Protein AF-A0A381KQT6-F1 (afdb_monomer_lite)

Structure (mmCIF, N/CA/C/O backbone):
data_AF-A0A381KQT6-F1
#
_entry.id   AF-A0A381KQT6-F1
#
loop_
_atom_site.group_PDB
_atom_site.id
_atom_site.type_symbol
_atom_site.label_atom_id
_atom_site.label_alt_id
_atom_site.label_comp_id
_atom_site.label_asym_id
_atom_site.label_entity_id
_atom_site.label_seq_id
_atom_site.pdbx_PDB_ins_code
_atom_site.Cartn_x
_atom_site.Cartn_y
_atom_site.Cartn_z
_atom_site.occupancy
_atom_site.B_iso_or_equiv
_atom_site.auth_seq_id
_atom_site.auth_comp_id
_atom_site.auth_asym_id
_atom_site.auth_atom_id
_atom_site.pdbx_PDB_model_num
ATOM 1 N N . MET A 1 1 ? -2.046 31.732 13.000 1.00 61.34 1 MET A N 1
ATOM 2 C CA . MET A 1 1 ? -1.390 30.465 12.618 1.00 61.34 1 MET A CA 1
ATOM 3 C C . MET A 1 1 ? -2.338 29.753 11.672 1.00 61.34 1 MET A C 1
ATOM 5 O O . MET A 1 1 ? -3.508 30.106 11.686 1.00 61.34 1 MET A O 1
ATOM 9 N N . ALA A 1 2 ? -1.840 28.891 10.788 1.00 61.31 2 ALA A N 1
ATOM 10 C CA . ALA A 1 2 ? -2.741 28.082 9.972 1.00 61.31 2 ALA A CA 1
ATOM 11 C C . ALA A 1 2 ? -3.023 26.782 10.713 1.00 61.31 2 ALA A C 1
ATOM 13 O O . ALA A 1 2 ? -2.088 26.232 11.299 1.00 61.31 2 ALA A O 1
ATOM 14 N N . ASP A 1 3 ? -4.268 26.333 10.662 1.00 73.50 3 ASP A N 1
ATOM 15 C CA . ASP A 1 3 ? -4.711 25.127 11.346 1.00 73.50 3 ASP A CA 1
ATOM 16 C C . ASP A 1 3 ? -4.708 23.998 10.318 1.00 73.50 3 ASP A C 1
ATOM 18 O O . ASP A 1 3 ? -5.485 24.012 9.356 1.00 73.50 3 ASP A O 1
ATOM 22 N N . ASN A 1 4 ? -3.762 23.077 10.484 1.00 75.19 4 ASN A N 1
ATOM 23 C CA . ASN A 1 4 ? -3.687 21.856 9.695 1.00 75.19 4 ASN A CA 1
ATOM 24 C C . ASN A 1 4 ? -4.643 20.838 10.314 1.00 75.19 4 ASN A C 1
ATOM 26 O O . ASN A 1 4 ? -4.686 20.718 11.536 1.00 75.19 4 ASN A O 1
ATOM 30 N N . HIS A 1 5 ? -5.390 20.134 9.476 1.00 82.62 5 HIS A N 1
ATOM 31 C CA . HIS A 1 5 ? -6.242 19.029 9.895 1.00 82.62 5 HIS A CA 1
ATOM 32 C C . HIS A 1 5 ? -6.225 17.945 8.820 1.00 82.62 5 HIS A C 1
ATOM 34 O O . HIS A 1 5 ? -5.889 18.190 7.659 1.00 82.62 5 HIS A O 1
ATOM 40 N N . THR A 1 6 ? -6.523 16.725 9.232 1.00 85.19 6 THR A N 1
ATOM 41 C CA . THR A 1 6 ? -6.635 15.557 8.375 1.00 85.19 6 THR A CA 1
ATOM 42 C C . THR A 1 6 ? -8.075 15.085 8.396 1.00 85.19 6 THR A C 1
ATOM 44 O O . THR A 1 6 ? -8.637 14.799 9.449 1.00 85.19 6 THR A O 1
ATOM 47 N N . GLU A 1 7 ? -8.669 14.970 7.217 1.00 87.69 7 GLU A N 1
ATOM 48 C CA . GLU A 1 7 ? -10.013 14.432 7.051 1.00 87.69 7 GLU A CA 1
ATOM 49 C C . GLU A 1 7 ? -9.923 13.032 6.444 1.00 87.69 7 GLU A C 1
ATOM 51 O O . GLU A 1 7 ? -9.240 12.820 5.439 1.00 87.69 7 GLU A O 1
ATOM 56 N N . ALA A 1 8 ? -10.626 12.070 7.037 1.00 89.56 8 ALA A N 1
ATOM 57 C CA . ALA A 1 8 ? -10.834 10.755 6.447 1.00 89.56 8 ALA A CA 1
ATOM 58 C C . ALA A 1 8 ? -12.172 10.178 6.914 1.00 89.56 8 ALA A C 1
ATOM 60 O O . ALA A 1 8 ? -12.626 10.435 8.031 1.00 89.56 8 ALA A O 1
ATOM 61 N N . SER A 1 9 ? -12.777 9.361 6.058 1.00 93.00 9 SER A N 1
ATOM 62 C CA . SER A 1 9 ? -13.900 8.497 6.403 1.00 93.00 9 SER A CA 1
ATOM 63 C C . SER A 1 9 ? -13.754 7.196 5.630 1.00 93.00 9 SER A C 1
ATOM 65 O O . SER A 1 9 ? -13.448 7.214 4.436 1.00 93.00 9 SER A O 1
ATOM 67 N N . PHE A 1 10 ? -13.912 6.070 6.317 1.00 95.44 10 PHE A N 1
ATOM 68 C CA . PHE A 1 10 ? -13.741 4.754 5.722 1.00 95.44 10 PHE A CA 1
ATOM 69 C C . PHE A 1 10 ? -14.551 3.694 6.463 1.00 95.44 10 PHE A C 1
ATOM 71 O O . PHE A 1 10 ? 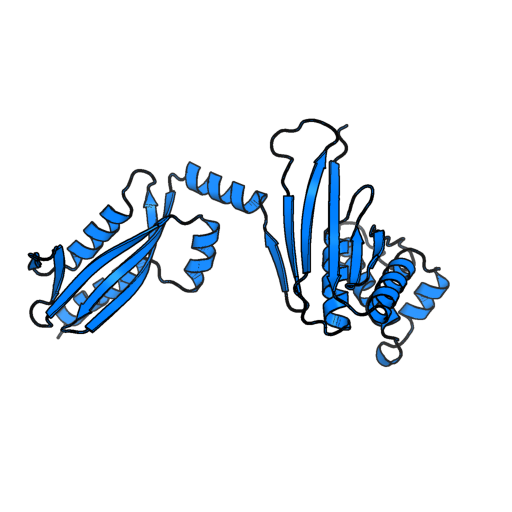-14.838 3.806 7.654 1.00 95.44 10 PHE A O 1
ATOM 78 N N . LEU A 1 11 ? -14.887 2.629 5.742 1.00 96.69 11 LEU A N 1
ATOM 79 C CA . LEU A 1 11 ? -15.662 1.511 6.256 1.00 96.69 11 LEU A CA 1
ATOM 80 C C . LEU A 1 11 ? -14.745 0.325 6.556 1.00 96.69 11 LEU A C 1
ATOM 82 O O . LEU A 1 11 ? -13.970 -0.102 5.699 1.00 96.69 11 LEU A O 1
ATOM 86 N N . ILE A 1 12 ? -14.894 -0.258 7.742 1.00 97.81 12 ILE A N 1
ATOM 87 C CA . ILE A 1 12 ? -14.355 -1.575 8.078 1.00 97.81 12 ILE A CA 1
ATOM 88 C C . ILE A 1 12 ? -15.486 -2.595 7.897 1.00 97.81 12 ILE A C 1
ATOM 90 O O . ILE A 1 12 ? -16.412 -2.610 8.715 1.00 97.81 12 ILE A O 1
ATOM 94 N N . PRO A 1 13 ? -15.440 -3.459 6.865 1.00 97.81 13 PRO A N 1
ATOM 95 C CA . PRO A 1 13 ? -16.483 -4.455 6.658 1.00 97.81 13 PRO A CA 1
ATOM 96 C C . PRO A 1 13 ? -16.512 -5.454 7.816 1.00 97.81 13 PRO A C 1
ATOM 98 O O . PRO A 1 13 ? -15.499 -6.084 8.130 1.00 97.81 13 PRO A O 1
ATOM 101 N N . CYS A 1 14 ? -17.662 -5.583 8.473 1.00 97.31 14 CYS A N 1
ATOM 102 C CA . CYS A 1 14 ? -17.871 -6.511 9.582 1.00 97.31 14 CYS A CA 1
ATOM 103 C C . CYS A 1 14 ? -19.369 -6.690 9.876 1.00 97.31 14 CYS A C 1
ATOM 105 O O . CYS A 1 14 ? -20.222 -5.988 9.339 1.00 97.31 14 CYS A O 1
ATOM 107 N N . SER A 1 15 ? -19.703 -7.658 10.730 1.00 97.06 15 SER A N 1
ATOM 108 C CA . SER A 1 15 ? -21.068 -7.801 11.250 1.00 97.06 15 SER A CA 1
ATOM 109 C C . SER A 1 15 ? -21.423 -6.680 12.230 1.00 97.06 15 SER A C 1
ATOM 111 O O . SER A 1 15 ? -20.550 -6.046 12.824 1.00 97.06 15 SER A O 1
ATOM 113 N N . LYS A 1 16 ? -22.722 -6.489 12.478 1.00 96.69 16 LYS A N 1
ATOM 114 C CA . LYS A 1 16 ? -23.212 -5.504 13.448 1.00 96.69 16 LYS A CA 1
ATOM 115 C C . LYS A 1 16 ? -22.673 -5.757 14.858 1.00 96.69 16 LYS A C 1
ATOM 117 O O . LYS A 1 16 ? -22.310 -4.812 15.550 1.00 96.69 16 LYS A O 1
ATOM 122 N N . GLU A 1 17 ? -22.603 -7.017 15.281 1.00 95.81 17 GLU A N 1
ATOM 123 C CA . GLU A 1 17 ? -22.075 -7.405 16.591 1.00 95.81 17 GLU A CA 1
ATOM 124 C C . GLU A 1 17 ? -20.586 -7.061 16.718 1.00 95.81 17 GLU A C 1
ATOM 126 O O . GLU A 1 17 ? -20.147 -6.562 17.753 1.00 95.81 17 GLU A O 1
ATOM 131 N N . GLN A 1 18 ? -19.812 -7.273 15.651 1.00 96.94 18 GLN A N 1
ATOM 132 C CA . GLN A 1 18 ? -18.402 -6.883 15.604 1.00 96.94 18 GLN A CA 1
ATOM 133 C C . GLN A 1 18 ? -18.248 -5.357 15.609 1.00 96.94 18 GLN A C 1
ATOM 135 O O . GLN A 1 18 ? -17.417 -4.842 16.355 1.00 96.94 18 GLN A O 1
ATOM 140 N N . ALA A 1 19 ? -19.062 -4.630 14.836 1.00 97.50 19 ALA A N 1
ATOM 141 C CA . ALA A 1 19 ? -19.057 -3.168 14.817 1.00 97.50 19 ALA A CA 1
ATOM 142 C C . ALA A 1 19 ? -19.339 -2.586 16.211 1.00 97.50 19 ALA A C 1
ATOM 144 O O . ALA A 1 19 ? -18.607 -1.713 16.672 1.00 97.50 19 ALA A O 1
ATOM 145 N N . MET A 1 20 ? -20.338 -3.126 16.921 1.00 97.06 20 MET A N 1
ATOM 146 C CA . MET A 1 20 ? -20.636 -2.743 18.306 1.00 97.06 20 MET A CA 1
ATOM 147 C C . MET A 1 20 ? -19.437 -2.958 19.233 1.00 97.06 20 MET A C 1
ATOM 149 O O . MET A 1 20 ? -19.098 -2.062 19.998 1.00 97.06 20 MET A O 1
ATOM 153 N N . LEU A 1 21 ? -18.756 -4.101 19.126 1.00 96.94 21 LEU A N 1
ATOM 154 C CA . LEU A 1 21 ? -17.569 -4.390 19.932 1.00 96.94 21 LEU A CA 1
ATOM 155 C C . LEU A 1 21 ? -16.422 -3.407 19.638 1.00 96.94 21 LEU A C 1
ATOM 157 O O . LEU A 1 21 ? -15.742 -2.962 20.559 1.00 96.94 21 LEU A O 1
ATOM 161 N N . GLY A 1 22 ? -16.234 -3.022 18.372 1.00 96.81 22 GLY A N 1
ATOM 162 C CA . GLY A 1 22 ? -15.265 -1.994 17.982 1.00 96.81 22 GLY A CA 1
ATOM 163 C C . GLY A 1 22 ? -15.562 -0.630 18.614 1.00 96.81 22 GLY A C 1
ATOM 164 O O . GLY A 1 22 ? -14.664 -0.003 19.175 1.00 96.81 22 GLY A O 1
ATOM 165 N N . ILE A 1 23 ? -16.831 -0.210 18.595 1.00 96.50 23 ILE A N 1
ATOM 166 C CA . ILE A 1 23 ? -17.294 1.037 19.228 1.00 96.50 23 ILE A CA 1
ATOM 167 C C . ILE A 1 23 ? -17.088 0.990 20.745 1.00 96.50 23 ILE A C 1
ATOM 169 O O . ILE A 1 23 ? -16.565 1.936 21.334 1.00 96.50 23 ILE A O 1
ATOM 173 N N . GLU A 1 24 ? -17.466 -0.118 21.386 1.00 96.62 24 GLU A N 1
ATOM 174 C CA . GLU A 1 24 ? -17.264 -0.321 22.823 1.00 96.62 24 GLU A CA 1
ATOM 175 C C . GLU A 1 24 ? -15.781 -0.241 23.199 1.00 96.62 24 GLU A C 1
ATOM 177 O O . GLU A 1 24 ? -15.447 0.380 24.206 1.00 96.62 24 GLU A O 1
ATOM 182 N N . ALA A 1 25 ? -14.883 -0.793 22.377 1.00 95.69 25 ALA A N 1
ATOM 183 C CA . ALA A 1 25 ? -13.446 -0.728 22.627 1.00 95.69 25 ALA A CA 1
ATOM 184 C C . ALA A 1 25 ? -12.900 0.702 22.536 1.00 95.69 25 ALA A C 1
ATOM 186 O O . ALA A 1 25 ? -12.173 1.130 23.433 1.00 95.69 25 ALA A O 1
ATOM 187 N N . ILE A 1 26 ? -13.277 1.455 21.495 1.00 94.00 26 ILE A N 1
ATOM 188 C CA . ILE A 1 26 ? -12.868 2.861 21.323 1.00 94.00 26 ILE A CA 1
ATOM 189 C C . ILE A 1 26 ? -13.331 3.707 22.514 1.00 94.00 26 ILE A C 1
ATOM 191 O O . ILE A 1 26 ? -12.543 4.471 23.083 1.00 94.00 26 ILE A O 1
ATOM 195 N N . ASN A 1 27 ? -14.587 3.524 22.931 1.00 93.31 27 ASN A N 1
ATOM 196 C CA . ASN A 1 27 ? -15.155 4.220 24.083 1.00 93.31 27 ASN A CA 1
ATOM 197 C C . ASN A 1 27 ? -14.454 3.831 25.389 1.00 93.31 27 ASN A C 1
ATOM 199 O O . ASN A 1 27 ? -14.167 4.700 26.209 1.00 93.31 27 ASN A O 1
ATOM 203 N N . PHE A 1 28 ? -14.137 2.547 25.582 1.00 93.69 28 PHE A N 1
ATOM 204 C CA . PHE A 1 28 ? -13.448 2.088 26.787 1.00 93.69 28 PHE A CA 1
ATOM 205 C C . PHE A 1 28 ? -12.045 2.690 26.888 1.00 93.69 28 PHE A C 1
ATOM 207 O O . PHE A 1 28 ? -11.683 3.222 27.932 1.00 93.69 28 PHE A O 1
ATOM 214 N N . VAL A 1 29 ? -11.261 2.675 25.804 1.00 90.62 29 VAL A N 1
ATOM 215 C CA . VAL A 1 29 ? -9.920 3.290 25.801 1.00 90.62 29 VAL A CA 1
ATOM 216 C C . VAL A 1 29 ? -9.998 4.772 26.176 1.00 90.62 29 VAL A C 1
ATOM 218 O O . VAL A 1 29 ? -9.207 5.231 26.999 1.00 90.62 29 VAL A O 1
ATOM 221 N N . SER A 1 30 ? -10.982 5.477 25.615 1.00 87.31 30 SER A N 1
ATOM 222 C CA . SER A 1 30 ? -11.116 6.934 25.706 1.00 87.31 30 SER A CA 1
ATOM 223 C C . SER A 1 30 ? -11.799 7.437 26.980 1.00 87.31 30 SER A C 1
ATOM 225 O O . SER A 1 30 ? -11.733 8.627 27.280 1.00 87.31 30 SER A O 1
ATOM 227 N N . SER A 1 31 ? -12.535 6.586 27.698 1.00 89.06 31 SER A N 1
ATOM 228 C CA . SER A 1 31 ? -13.419 7.038 28.785 1.00 89.06 31 SER A CA 1
ATOM 229 C C . SER A 1 31 ? -13.511 6.092 29.983 1.00 89.06 31 SER A C 1
ATOM 231 O O . SER A 1 31 ? -14.277 6.378 30.903 1.00 89.06 31 SER A O 1
ATOM 233 N N . ALA A 1 32 ? -12.745 4.996 30.015 1.00 89.75 32 ALA A N 1
ATOM 234 C CA . ALA A 1 32 ? -12.696 4.128 31.189 1.00 89.75 32 ALA A CA 1
ATOM 235 C C . ALA A 1 32 ? -12.162 4.868 32.421 1.00 89.75 32 ALA A C 1
ATOM 237 O O . ALA A 1 32 ? -11.190 5.629 32.364 1.00 89.75 32 ALA A O 1
ATOM 238 N N . THR A 1 33 ? -12.781 4.586 33.561 1.00 90.44 33 THR A N 1
ATOM 239 C CA . THR A 1 33 ? -12.348 5.071 34.872 1.00 90.44 33 THR A CA 1
ATOM 240 C C . THR A 1 33 ? -11.024 4.429 35.294 1.00 90.44 33 THR A C 1
ATOM 242 O O . THR A 1 33 ? -10.676 3.334 34.852 1.00 90.44 33 THR A O 1
ATOM 245 N N . GLU A 1 34 ? -10.282 5.072 36.200 1.00 88.81 34 GLU A N 1
ATOM 246 C CA . GLU A 1 34 ? -9.042 4.500 36.756 1.00 88.81 34 GLU A CA 1
ATOM 247 C C . GLU A 1 34 ? -9.258 3.103 37.362 1.00 88.81 34 GLU A C 1
ATOM 249 O O . GLU A 1 34 ? -8.418 2.219 37.198 1.00 88.81 34 GLU A O 1
ATOM 254 N N . GLU A 1 35 ? -10.399 2.880 38.023 1.00 91.38 35 GLU A N 1
ATOM 255 C CA . GLU A 1 35 ? -10.753 1.583 38.605 1.00 91.38 35 GLU A CA 1
ATOM 256 C C . GLU A 1 35 ? -10.927 0.507 37.522 1.00 91.38 35 GLU A C 1
ATOM 258 O O . GLU A 1 35 ? -10.338 -0.569 37.624 1.00 91.38 35 GLU A O 1
ATOM 263 N N . GLU A 1 36 ? -11.660 0.806 36.447 1.00 92.12 36 GLU A N 1
ATOM 264 C CA . GLU A 1 36 ? -11.835 -0.104 35.307 1.00 92.12 36 GLU A CA 1
ATOM 265 C C . GLU A 1 36 ? -10.502 -0.428 34.622 1.00 92.12 36 GLU A C 1
ATOM 267 O O . GLU A 1 36 ? -10.222 -1.597 34.329 1.00 92.12 36 GLU A O 1
ATOM 272 N N . LYS A 1 37 ? -9.644 0.583 34.433 1.00 90.62 37 LYS A N 1
ATOM 273 C CA . LYS A 1 37 ? -8.286 0.404 33.900 1.00 90.62 37 LYS A CA 1
ATOM 274 C C . LYS A 1 37 ? -7.465 -0.529 34.792 1.00 90.62 37 LYS A C 1
ATOM 276 O O . LYS A 1 37 ? -6.869 -1.490 34.303 1.00 90.62 37 LYS A O 1
ATOM 281 N N . HIS A 1 38 ? -7.457 -0.292 36.106 1.00 89.75 38 HIS A N 1
ATOM 282 C CA . HIS A 1 38 ? -6.744 -1.135 37.066 1.00 89.75 38 HIS A CA 1
ATOM 283 C C . HIS A 1 38 ? -7.255 -2.578 37.078 1.00 89.75 38 HIS A C 1
ATOM 285 O O . HIS A 1 38 ? -6.446 -3.507 37.139 1.00 89.75 38 HIS A O 1
ATOM 291 N N . ILE A 1 39 ? -8.572 -2.783 37.020 1.00 92.50 39 ILE A N 1
ATOM 292 C CA . ILE A 1 39 ? -9.171 -4.122 36.967 1.00 92.50 39 ILE A CA 1
ATOM 293 C C . ILE A 1 39 ? -8.688 -4.863 35.717 1.00 92.50 39 ILE A C 1
ATOM 295 O O . ILE A 1 39 ? -8.210 -5.994 35.823 1.00 92.50 39 ILE A O 1
ATOM 299 N N . LEU A 1 40 ? -8.762 -4.222 34.548 1.00 92.75 40 LEU A N 1
ATOM 300 C CA . LEU A 1 40 ? -8.373 -4.837 33.280 1.00 92.75 40 LEU A CA 1
ATOM 301 C C . LEU A 1 40 ? -6.871 -5.162 33.220 1.00 92.75 40 LEU A C 1
ATOM 303 O O . LEU A 1 40 ? -6.493 -6.269 32.823 1.00 92.75 40 LEU A O 1
ATOM 307 N N . LEU A 1 41 ? -6.014 -4.242 33.674 1.00 88.94 41 LEU A N 1
ATOM 308 C CA . LEU A 1 41 ? -4.560 -4.439 33.695 1.00 88.94 41 LEU A CA 1
ATOM 309 C C . LEU A 1 41 ? -4.137 -5.621 34.579 1.00 88.94 41 LEU A C 1
ATOM 311 O O . LEU A 1 41 ? -3.213 -6.350 34.225 1.00 88.94 41 LEU A O 1
ATOM 315 N N . ASN A 1 42 ? -4.832 -5.844 35.698 1.00 90.69 42 ASN A N 1
ATOM 316 C CA . ASN A 1 42 ? -4.546 -6.951 36.615 1.00 90.69 42 ASN A CA 1
ATOM 317 C C . ASN A 1 42 ? -5.186 -8.287 36.195 1.00 90.69 42 ASN A C 1
ATOM 319 O O . ASN A 1 42 ? -4.881 -9.327 36.783 1.00 90.69 42 ASN A O 1
ATOM 323 N N . LYS A 1 43 ? -6.074 -8.283 35.195 1.00 94.25 43 LYS A N 1
ATOM 324 C CA . LYS A 1 43 ? -6.761 -9.484 34.708 1.00 94.25 43 LYS A CA 1
ATOM 325 C C . LYS A 1 43 ? -5.832 -10.339 33.848 1.00 94.25 43 LYS A C 1
ATOM 327 O O . LYS A 1 43 ? -5.158 -9.815 32.955 1.00 94.25 43 LYS A O 1
ATOM 332 N N . GLN A 1 44 ? -5.833 -11.658 34.066 1.00 92.81 44 GLN A N 1
ATOM 333 C CA . GLN A 1 44 ? -5.030 -12.582 33.261 1.00 92.81 44 GLN A CA 1
ATOM 334 C C . GLN A 1 44 ? -5.520 -12.625 31.810 1.00 92.81 44 GLN A C 1
ATOM 336 O O . GLN A 1 44 ? -6.720 -12.612 31.549 1.00 92.81 44 GLN A O 1
ATOM 341 N N . GLU A 1 45 ? -4.595 -12.748 30.857 1.00 89.31 45 GLU A N 1
ATOM 342 C CA . GLU A 1 45 ? -4.906 -12.731 29.420 1.00 89.31 45 GLU A CA 1
ATOM 343 C C . GLU A 1 45 ? -5.933 -13.802 29.009 1.00 89.31 45 GLU A C 1
ATOM 345 O O . GLU A 1 45 ? -6.840 -13.534 28.219 1.00 89.31 45 GLU A O 1
ATOM 350 N N . ALA A 1 46 ? -5.838 -15.000 29.594 1.00 91.88 46 ALA A N 1
ATOM 351 C CA . ALA A 1 46 ? -6.756 -16.108 29.329 1.00 91.88 46 ALA A CA 1
ATOM 352 C C . ALA A 1 46 ? -8.202 -15.827 29.780 1.00 91.88 46 ALA A C 1
ATOM 354 O O . ALA A 1 46 ? -9.136 -16.436 29.263 1.00 91.88 46 ALA A O 1
ATOM 355 N N . GLU A 1 47 ? -8.388 -14.904 30.724 1.00 94.19 47 GLU A N 1
ATOM 356 C CA . GLU A 1 47 ? -9.688 -14.528 31.287 1.00 94.19 47 GLU A CA 1
ATOM 357 C C . GLU A 1 47 ? -10.295 -13.305 30.586 1.00 94.19 47 GLU A C 1
ATOM 359 O O . GLU A 1 47 ? -11.448 -12.947 30.847 1.00 94.19 47 GLU A O 1
ATOM 364 N N . ARG A 1 48 ? -9.531 -12.640 29.708 1.00 95.38 48 ARG A N 1
ATOM 365 C CA . ARG A 1 48 ? -9.996 -11.462 28.975 1.00 95.38 48 ARG A CA 1
ATOM 366 C C . ARG A 1 48 ? -11.015 -11.863 27.911 1.00 95.38 48 ARG A C 1
ATOM 368 O O . ARG A 1 48 ? -10.785 -12.752 27.087 1.00 95.38 48 ARG A O 1
ATOM 375 N N . THR A 1 49 ? -12.141 -11.165 27.918 1.00 95.88 49 THR A N 1
ATOM 376 C CA . THR A 1 49 ? -13.136 -11.171 26.847 1.00 95.88 49 THR A CA 1
ATOM 377 C C . THR A 1 49 ? -12.533 -10.617 25.557 1.00 95.88 49 THR A C 1
ATOM 379 O O . THR A 1 49 ? -11.459 -10.016 25.552 1.00 95.88 49 THR A O 1
ATOM 382 N N . LEU A 1 50 ? -13.233 -10.802 24.441 1.00 94.88 50 LEU A N 1
ATOM 383 C CA . LEU A 1 50 ? -12.787 -10.288 23.148 1.00 94.88 50 LEU A CA 1
ATOM 384 C C . LEU A 1 50 ? -12.662 -8.753 23.140 1.00 94.88 50 LEU A C 1
ATOM 386 O O . LEU A 1 50 ? -11.679 -8.231 22.625 1.00 94.88 50 LEU A O 1
ATOM 390 N N . LEU A 1 51 ? -13.604 -8.050 23.781 1.00 96.19 51 LEU A N 1
ATOM 391 C CA . LEU A 1 51 ? -13.552 -6.600 23.988 1.00 96.19 51 LEU A CA 1
ATOM 392 C C . LEU A 1 51 ? -12.294 -6.191 24.764 1.00 96.19 51 LEU A C 1
ATOM 394 O O . LEU A 1 51 ? -11.531 -5.344 24.316 1.00 96.19 51 LEU A O 1
ATOM 398 N N . GLU A 1 52 ? -12.046 -6.832 25.905 1.00 96.31 52 GLU A N 1
ATOM 399 C CA . GLU A 1 52 ? -10.888 -6.543 26.758 1.00 96.31 52 GLU A CA 1
ATOM 400 C C . GLU A 1 52 ? -9.557 -6.818 26.044 1.00 96.31 52 GLU A C 1
ATOM 402 O O . GLU A 1 52 ? -8.592 -6.084 26.239 1.00 96.31 52 GLU A O 1
ATOM 407 N N . LYS A 1 53 ? -9.496 -7.846 25.188 1.00 95.75 53 LYS A N 1
ATOM 408 C CA . LYS A 1 53 ? -8.322 -8.112 24.342 1.00 95.75 53 LYS A CA 1
ATOM 409 C C . LYS A 1 53 ? -8.105 -7.013 23.305 1.00 95.75 53 LYS A C 1
ATOM 411 O O . LYS A 1 53 ? -6.968 -6.594 23.123 1.00 95.75 53 LYS A O 1
ATOM 416 N N . LEU A 1 54 ? -9.176 -6.531 22.668 1.00 95.69 54 LEU A N 1
ATOM 417 C CA . LEU A 1 54 ? -9.097 -5.413 21.727 1.00 95.69 54 LEU A CA 1
ATOM 418 C C . LEU A 1 54 ? -8.600 -4.146 22.429 1.00 95.69 54 LEU A C 1
ATOM 420 O O . LEU A 1 54 ? -7.641 -3.539 21.971 1.00 95.69 54 LEU A O 1
ATOM 424 N N . VAL A 1 55 ? -9.195 -3.796 23.572 1.00 95.06 55 VAL A N 1
ATOM 425 C CA . VAL A 1 55 ? -8.783 -2.643 24.388 1.00 95.06 55 VAL A CA 1
ATOM 426 C C . VAL A 1 55 ? -7.307 -2.737 24.765 1.00 95.06 55 VAL A C 1
ATOM 428 O O . VAL A 1 55 ? -6.568 -1.782 24.553 1.00 95.06 55 VAL A O 1
ATOM 431 N N . MET A 1 56 ? -6.858 -3.887 25.275 1.00 92.94 56 MET A N 1
ATOM 432 C CA . MET A 1 56 ? -5.462 -4.063 25.681 1.00 92.94 56 MET A CA 1
ATOM 433 C C . MET A 1 56 ? -4.488 -3.924 24.512 1.00 92.94 56 MET A C 1
ATOM 435 O O . MET A 1 56 ? -3.485 -3.237 24.663 1.00 92.94 56 MET A O 1
ATOM 439 N N . ALA A 1 57 ? -4.805 -4.486 23.344 1.00 91.31 57 ALA A N 1
ATOM 440 C CA . ALA A 1 57 ? -3.960 -4.345 22.161 1.00 91.31 57 ALA A CA 1
ATOM 441 C C . ALA A 1 57 ? -3.855 -2.881 21.683 1.00 91.31 57 ALA A C 1
ATOM 443 O O . ALA A 1 57 ? -2.776 -2.428 21.303 1.00 91.31 57 ALA A O 1
ATOM 444 N N . LEU A 1 58 ? -4.952 -2.114 21.753 1.00 91.00 58 LEU A N 1
ATOM 445 C CA . LEU A 1 58 ? -4.941 -0.680 21.433 1.00 91.00 58 LEU A CA 1
ATOM 446 C C . LEU A 1 58 ? -4.109 0.121 22.444 1.00 91.00 58 LEU A C 1
ATOM 448 O O . LEU A 1 58 ? -3.316 0.975 22.051 1.00 91.00 58 LEU A O 1
ATOM 452 N N . VAL A 1 59 ? -4.266 -0.171 23.739 1.00 89.31 59 VAL A N 1
ATOM 453 C CA . VAL A 1 59 ? -3.500 0.475 24.814 1.00 89.31 59 VAL A CA 1
ATOM 454 C C . VAL A 1 59 ? -2.011 0.191 24.661 1.00 89.31 59 VAL A C 1
ATOM 456 O O . VAL A 1 59 ? -1.218 1.125 24.701 1.00 89.31 59 VAL A O 1
ATOM 459 N N . GLU A 1 60 ? -1.624 -1.069 24.456 1.00 86.81 60 GLU A N 1
ATOM 460 C CA . GLU A 1 60 ? -0.226 -1.472 24.269 1.00 86.81 60 GLU A CA 1
ATOM 461 C C . GLU A 1 60 ? 0.430 -0.679 23.132 1.00 86.81 60 GLU A C 1
ATOM 463 O O . GLU A 1 60 ? 1.482 -0.075 23.346 1.00 86.81 60 GLU A O 1
ATOM 468 N N . TYR A 1 61 ? -0.239 -0.555 21.981 1.00 82.19 61 TYR A N 1
ATOM 469 C CA . TYR A 1 61 ? 0.261 0.265 20.876 1.00 82.19 61 TYR A CA 1
ATOM 470 C C . TYR A 1 61 ? 0.435 1.741 21.256 1.00 82.19 61 TYR A C 1
ATOM 472 O O . TYR A 1 61 ? 1.494 2.331 21.026 1.00 82.19 61 TYR A O 1
ATOM 480 N N . CYS A 1 62 ? -0.603 2.360 21.830 1.00 79.62 62 CYS A N 1
ATOM 481 C CA . CYS A 1 62 ? -0.545 3.769 22.214 1.00 79.62 62 CYS A CA 1
ATOM 482 C C . CYS A 1 62 ? 0.610 4.026 23.196 1.00 79.62 62 CYS A C 1
ATOM 484 O O . CYS A 1 62 ? 1.320 5.024 23.068 1.00 79.62 62 CYS A O 1
ATOM 486 N N . MET A 1 63 ? 0.836 3.102 24.133 1.00 79.50 63 MET A N 1
ATOM 487 C CA . MET A 1 63 ? 1.918 3.188 25.111 1.00 79.50 63 MET A CA 1
ATOM 488 C C . MET A 1 63 ? 3.304 3.016 24.473 1.00 79.50 63 MET A C 1
ATOM 490 O O . MET A 1 63 ? 4.228 3.736 24.840 1.00 79.50 63 MET A O 1
ATOM 494 N N . GLU A 1 64 ? 3.484 2.120 23.499 1.00 77.12 64 GLU A N 1
ATOM 495 C CA . GLU A 1 64 ? 4.763 1.976 22.782 1.00 77.12 64 GLU A CA 1
ATOM 496 C C . GLU A 1 64 ? 5.166 3.270 22.054 1.00 77.12 64 GLU A C 1
ATOM 498 O O . GLU A 1 64 ? 6.329 3.694 22.101 1.00 77.12 64 GLU A O 1
ATOM 503 N N . GLN A 1 65 ? 4.195 3.951 21.441 1.00 68.19 65 GLN A N 1
ATOM 504 C CA . GLN A 1 65 ? 4.427 5.225 20.758 1.00 68.19 65 GLN A CA 1
ATOM 505 C C . GLN A 1 65 ? 4.790 6.350 21.741 1.00 68.19 65 GLN A C 1
ATOM 507 O O . GLN A 1 65 ? 5.722 7.117 21.486 1.00 68.19 65 GLN A O 1
ATOM 512 N N . THR A 1 66 ? 4.128 6.430 22.902 1.00 63.69 66 THR A N 1
ATOM 513 C CA . THR A 1 66 ? 4.419 7.463 23.916 1.00 63.69 66 THR A CA 1
ATOM 514 C C . THR A 1 66 ? 5.696 7.189 24.723 1.00 63.69 66 THR A C 1
ATOM 516 O O . THR A 1 66 ? 6.337 8.137 25.188 1.00 63.69 66 THR A O 1
ATOM 519 N N . CYS A 1 67 ? 6.121 5.925 24.858 1.00 52.78 67 CYS A N 1
ATOM 520 C CA . CYS A 1 67 ? 7.407 5.521 25.458 1.00 52.78 67 CYS A CA 1
ATOM 521 C C . CYS A 1 67 ? 8.625 5.854 24.595 1.00 52.78 67 CYS A C 1
ATOM 523 O O . CYS A 1 67 ? 9.739 5.941 25.110 1.00 52.78 67 CYS A O 1
ATOM 525 N N . SER A 1 68 ? 8.427 6.064 23.297 1.00 51.41 68 SER A N 1
ATOM 526 C CA . SER A 1 68 ? 9.509 6.373 22.361 1.00 51.41 68 SER A CA 1
ATOM 527 C C . SER A 1 68 ? 9.972 7.841 22.432 1.00 51.41 68 SER A C 1
ATOM 529 O O . SER A 1 68 ? 10.965 8.206 21.800 1.00 51.41 68 SER A O 1
ATOM 531 N N . TYR A 1 69 ? 9.290 8.695 23.210 1.00 48.53 69 TYR A N 1
ATOM 532 C CA . TYR A 1 69 ? 9.627 10.113 23.359 1.00 48.53 69 TYR A CA 1
ATOM 533 C C . TYR A 1 69 ? 10.636 10.349 24.506 1.00 48.53 69 TYR A C 1
ATOM 535 O O . TYR A 1 69 ? 10.388 9.918 25.637 1.00 48.53 69 TYR A O 1
ATOM 543 N N . PRO A 1 70 ? 11.763 11.057 24.281 1.00 45.28 70 PRO A N 1
ATOM 544 C CA . PRO A 1 70 ? 12.743 11.322 25.335 1.00 45.28 70 PRO A CA 1
ATOM 545 C C . PRO A 1 70 ? 12.135 12.141 26.487 1.00 45.28 70 PRO A C 1
ATOM 547 O O . PRO A 1 70 ? 11.648 13.249 26.265 1.00 45.28 70 PRO A O 1
ATOM 550 N N . GLY A 1 71 ? 12.214 11.623 27.719 1.00 55.78 71 GLY A N 1
ATOM 551 C CA . GLY A 1 71 ? 11.804 12.324 28.947 1.00 55.78 71 GLY A CA 1
ATOM 552 C C . GLY A 1 71 ? 10.524 11.818 29.622 1.00 55.78 71 GLY A C 1
ATOM 553 O O . GLY A 1 71 ? 10.093 12.429 30.597 1.00 55.78 71 GLY A O 1
ATOM 554 N N . ASN A 1 72 ? 9.926 10.724 29.141 1.00 55.69 72 ASN A N 1
ATOM 555 C CA . ASN A 1 72 ? 8.698 10.163 29.706 1.00 55.69 72 ASN A CA 1
ATOM 556 C C . ASN A 1 72 ? 8.989 8.884 30.520 1.00 55.69 72 ASN A C 1
ATOM 558 O O . ASN A 1 72 ? 8.898 7.769 30.015 1.00 55.69 72 ASN A O 1
ATOM 562 N N . GLU A 1 73 ? 9.429 9.050 31.772 1.00 52.88 73 GLU A N 1
ATOM 563 C CA . GLU A 1 73 ? 9.895 7.945 32.635 1.00 52.88 73 GLU A CA 1
ATOM 564 C C . GLU A 1 73 ? 8.764 7.243 33.422 1.00 52.88 73 GLU A C 1
ATOM 566 O O . GLU A 1 73 ? 9.001 6.192 34.014 1.00 52.88 73 GLU A O 1
ATOM 571 N N . ASN A 1 74 ? 7.531 7.771 33.391 1.00 54.44 74 ASN A N 1
ATOM 572 C CA . ASN A 1 74 ? 6.351 7.202 34.058 1.00 54.44 74 ASN A CA 1
ATOM 573 C C . ASN A 1 74 ? 5.210 7.002 33.044 1.00 54.44 74 ASN A C 1
ATOM 575 O O . ASN A 1 74 ? 4.366 7.872 32.839 1.00 54.44 74 ASN A O 1
ATOM 579 N N . ASN A 1 75 ? 5.202 5.845 32.384 1.00 60.06 75 ASN A N 1
ATOM 580 C CA . ASN A 1 75 ? 4.240 5.513 31.336 1.00 60.06 75 ASN A CA 1
ATOM 581 C C . ASN A 1 75 ? 3.312 4.387 31.795 1.00 60.06 75 ASN A C 1
ATOM 583 O O . ASN A 1 75 ? 3.560 3.212 31.531 1.00 60.06 75 ASN A O 1
ATOM 587 N N . SER A 1 76 ? 2.222 4.751 32.474 1.00 70.69 76 SER A N 1
ATOM 588 C CA . SER A 1 76 ? 1.110 3.836 32.739 1.00 70.69 76 SER A CA 1
ATOM 589 C C . SER A 1 76 ? -0.182 4.364 32.115 1.00 70.69 76 SER A C 1
ATOM 591 O O . SER A 1 76 ? -0.477 5.554 32.189 1.00 70.69 76 SER A O 1
ATOM 593 N N . TRP A 1 77 ? -0.984 3.473 31.524 1.00 77.06 77 TRP A N 1
ATOM 594 C CA . TRP A 1 77 ? -2.301 3.832 30.978 1.00 77.06 77 TRP A CA 1
ATOM 595 C C . TRP A 1 77 ? -3.274 4.354 32.048 1.00 77.06 77 TRP A C 1
ATOM 597 O O . TRP A 1 77 ? -4.203 5.104 31.754 1.00 77.06 77 TRP A O 1
ATOM 607 N N . VAL A 1 78 ? -3.064 3.973 33.309 1.00 73.88 78 VAL A N 1
ATOM 608 C CA . VAL A 1 78 ? -3.860 4.475 34.435 1.00 73.88 78 VAL A CA 1
ATOM 609 C C . VAL A 1 78 ? -3.671 5.982 34.580 1.00 73.88 78 VAL A C 1
ATOM 611 O O . VAL A 1 78 ? -4.654 6.708 34.661 1.00 73.88 78 VAL A O 1
ATOM 614 N N . GLU A 1 79 ? -2.418 6.438 34.553 1.00 70.62 79 GLU A N 1
ATOM 615 C CA . GLU A 1 79 ? -2.049 7.843 34.750 1.00 70.62 79 GLU A CA 1
ATOM 616 C C . GLU A 1 79 ? -2.224 8.693 33.479 1.00 70.62 79 GLU A C 1
ATOM 618 O O . GLU A 1 79 ? -2.231 9.920 33.560 1.00 70.62 79 GLU A O 1
ATOM 623 N N . GLN A 1 80 ? -2.374 8.061 32.308 1.00 71.44 80 GLN A N 1
ATOM 624 C CA . GLN A 1 80 ? -2.553 8.742 31.026 1.00 71.44 80 GLN A CA 1
ATOM 625 C C . GLN A 1 80 ? -4.010 8.742 30.555 1.00 71.44 80 GLN A C 1
ATOM 627 O O . GLN A 1 80 ? -4.706 7.721 30.540 1.00 71.44 80 GLN A O 1
ATOM 632 N N . GLU A 1 81 ? -4.458 9.900 30.080 1.00 68.00 81 GLU A N 1
ATOM 633 C CA . GLU A 1 81 ? -5.657 10.004 29.256 1.00 68.00 81 GLU A CA 1
ATOM 634 C C . GLU A 1 81 ? -5.286 9.624 27.818 1.00 68.00 81 GLU A C 1
ATOM 636 O O . GLU A 1 81 ? -4.828 10.450 27.031 1.00 68.00 81 GLU A O 1
ATOM 641 N N . LEU A 1 82 ? -5.435 8.338 27.487 1.00 77.81 82 LEU A N 1
ATOM 642 C CA . LEU A 1 82 ? -5.412 7.895 26.096 1.00 77.81 82 LEU A CA 1
ATOM 643 C C . LEU A 1 82 ? -6.763 8.224 25.471 1.00 77.81 82 LEU A C 1
ATOM 645 O O . LEU A 1 82 ? -7.798 7.828 25.996 1.00 77.81 82 LEU A O 1
ATOM 649 N N . TYR A 1 83 ? -6.748 8.937 24.351 1.00 77.81 83 TYR A N 1
ATOM 650 C CA . TYR A 1 83 ? -7.960 9.329 23.646 1.00 77.81 83 TYR A CA 1
ATOM 651 C C . TYR A 1 83 ? -7.831 8.978 22.168 1.00 77.81 83 TYR A C 1
ATOM 653 O O . TYR A 1 83 ? -6.972 9.514 21.464 1.00 77.81 83 TYR A O 1
ATOM 661 N N . LEU A 1 84 ? -8.692 8.075 21.696 1.00 83.50 84 LEU A N 1
ATOM 662 C CA . LEU A 1 84 ? -8.779 7.743 20.279 1.00 83.50 84 LEU A CA 1
ATOM 663 C C . LEU A 1 84 ? -9.743 8.734 19.623 1.00 83.50 84 LEU A C 1
ATOM 665 O O . LEU A 1 84 ? -10.952 8.668 19.829 1.00 83.50 84 LEU A O 1
ATOM 669 N N . GLN A 1 85 ? -9.204 9.660 18.830 1.00 81.06 85 GLN A N 1
ATOM 670 C CA . GLN A 1 85 ? -9.969 10.677 18.096 1.00 81.06 85 GLN A CA 1
ATOM 671 C C . GLN A 1 85 ? -10.689 10.079 16.875 1.00 81.06 85 GLN A C 1
ATOM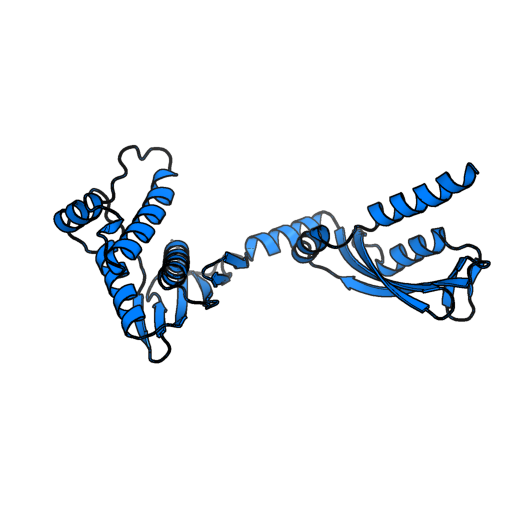 673 O O . GLN A 1 85 ? -10.431 10.468 15.739 1.00 81.06 85 GLN A O 1
ATOM 678 N N . LEU A 1 86 ? -11.558 9.093 17.106 1.00 89.75 86 LEU A N 1
ATOM 679 C CA . LEU A 1 86 ? -12.273 8.356 16.068 1.00 89.75 86 LEU A CA 1
ATOM 680 C C . LEU A 1 86 ? -13.785 8.472 16.293 1.00 89.75 86 LEU A C 1
ATOM 682 O O . LEU A 1 86 ? -14.330 7.941 17.260 1.00 89.75 86 LEU A O 1
ATOM 686 N N . GLY A 1 87 ? -14.465 9.153 15.375 1.00 91.56 87 GLY A N 1
ATOM 687 C CA . GLY A 1 87 ? -15.909 9.061 15.208 1.00 91.56 87 GLY A CA 1
ATOM 688 C C . GLY A 1 87 ? -16.286 7.684 14.671 1.00 91.56 87 GLY A C 1
ATOM 689 O O . GLY A 1 87 ? -15.564 7.104 13.858 1.00 91.56 87 GLY A O 1
ATOM 690 N N . THR A 1 88 ? -17.405 7.146 15.153 1.00 94.50 88 THR A N 1
ATOM 691 C CA . THR A 1 88 ? -17.873 5.808 14.787 1.00 94.50 88 THR A CA 1
ATOM 692 C C . THR A 1 88 ? -19.364 5.813 14.483 1.00 94.50 88 THR A C 1
ATOM 694 O O . THR A 1 88 ? -20.152 6.455 15.177 1.00 94.50 88 THR A O 1
ATOM 697 N N . GLU A 1 89 ? -19.762 5.065 13.460 1.00 95.69 89 GLU A N 1
ATOM 698 C CA . GLU A 1 89 ? -21.165 4.812 13.136 1.00 95.69 89 GLU A CA 1
ATOM 699 C C . GLU A 1 89 ? -21.319 3.383 12.604 1.00 95.69 89 GLU A C 1
ATOM 701 O O . GLU A 1 89 ? -20.457 2.875 11.888 1.00 95.69 89 GLU A O 1
ATOM 706 N N . ILE A 1 90 ? -22.410 2.709 12.973 1.00 96.12 90 ILE A N 1
ATOM 707 C CA . ILE A 1 90 ? -22.740 1.400 12.402 1.00 96.12 90 ILE A CA 1
ATOM 708 C C . ILE A 1 90 ? -23.519 1.636 11.114 1.00 96.12 90 ILE A C 1
ATOM 710 O O . ILE A 1 90 ? -24.649 2.125 11.162 1.00 96.12 90 ILE A O 1
ATOM 714 N N . ASP A 1 91 ? -22.945 1.214 9.995 1.00 91.81 91 ASP A N 1
ATOM 715 C CA . ASP A 1 91 ? -23.622 1.152 8.705 1.00 91.81 91 ASP A CA 1
ATOM 716 C C . ASP A 1 91 ? -24.095 -0.291 8.431 1.00 91.81 91 ASP A C 1
ATOM 718 O O . ASP A 1 91 ? -23.708 -1.249 9.106 1.00 91.81 91 ASP A O 1
ATOM 722 N N . CYS A 1 92 ? -24.958 -0.471 7.435 1.00 82.94 92 CYS A N 1
ATOM 723 C CA . CYS A 1 92 ? -25.427 -1.775 6.979 1.00 82.94 92 CYS A CA 1
ATOM 724 C C . CYS A 1 92 ? -24.293 -2.696 6.502 1.00 82.94 92 CYS A C 1
ATOM 726 O O . CYS A 1 92 ? -24.425 -3.915 6.622 1.00 82.94 92 CYS A O 1
ATOM 728 N N . ASP A 1 93 ? -23.184 -2.114 6.043 1.00 90.12 93 ASP A N 1
ATOM 729 C CA . ASP A 1 93 ? -22.037 -2.831 5.486 1.00 90.12 93 ASP A CA 1
ATOM 730 C C . ASP A 1 93 ? -20.840 -2.942 6.460 1.00 90.12 93 ASP A C 1
ATOM 732 O O . ASP A 1 93 ? -19.818 -3.537 6.105 1.00 90.12 93 ASP A O 1
ATOM 736 N N . GLY A 1 94 ? -20.939 -2.414 7.691 1.00 95.62 94 GLY A N 1
ATOM 737 C CA . GLY A 1 94 ? -19.887 -2.550 8.709 1.00 95.62 94 GLY A CA 1
ATOM 738 C C . GLY A 1 94 ? -19.753 -1.378 9.685 1.00 95.62 94 GLY A C 1
ATOM 739 O O . GLY A 1 94 ? -20.724 -0.701 10.021 1.00 95.62 94 GLY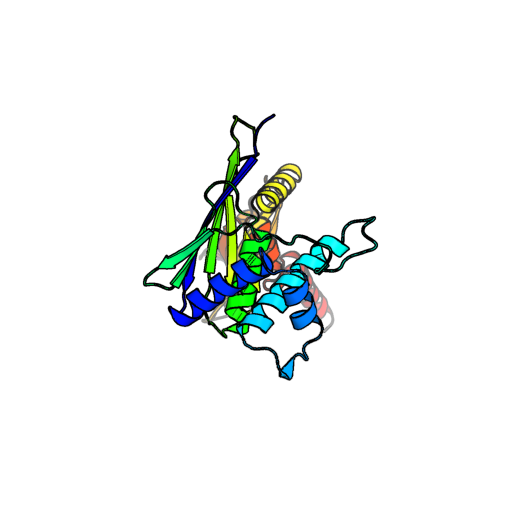 A O 1
ATOM 740 N N . LEU A 1 95 ? -18.527 -1.159 10.167 1.00 97.50 95 LEU A N 1
ATOM 741 C CA . LEU A 1 95 ? -18.173 -0.070 11.080 1.00 97.50 95 LEU A CA 1
ATOM 742 C C . LEU A 1 95 ? -17.561 1.092 10.294 1.00 97.50 95 LEU A C 1
ATOM 744 O O . LEU A 1 95 ? -16.456 0.965 9.766 1.00 97.50 95 LEU A O 1
ATOM 748 N N . ASN A 1 96 ? -18.264 2.218 10.225 1.00 96.62 96 ASN A N 1
ATOM 749 C CA . ASN A 1 96 ? -17.745 3.453 9.653 1.00 96.62 96 ASN A CA 1
ATOM 750 C C . ASN A 1 96 ? -16.877 4.177 10.690 1.00 96.62 96 ASN A C 1
ATOM 752 O O . ASN A 1 96 ? -17.310 4.380 11.826 1.00 96.62 96 ASN A O 1
ATOM 756 N N . ILE A 1 97 ? -15.670 4.566 10.287 1.00 95.56 97 ILE A N 1
ATOM 757 C CA . ILE A 1 97 ? -14.725 5.367 11.066 1.00 95.56 97 ILE A CA 1
ATOM 758 C C . ILE A 1 97 ? -14.539 6.703 10.359 1.00 95.56 97 ILE A C 1
ATOM 760 O O . ILE A 1 97 ? -14.299 6.743 9.152 1.00 95.56 97 ILE A O 1
ATOM 764 N N . PHE A 1 98 ? -14.638 7.801 11.101 1.00 92.31 98 PHE A N 1
ATOM 765 C CA . PHE A 1 98 ? -14.490 9.150 10.558 1.00 92.31 98 PHE A CA 1
ATOM 766 C C . PHE A 1 98 ? -13.994 10.138 11.618 1.00 92.31 98 PHE A C 1
ATOM 768 O O . PHE A 1 98 ? -13.854 9.796 12.789 1.00 92.31 98 PHE A O 1
ATOM 775 N N . SER A 1 99 ? -13.748 11.383 11.221 1.00 84.06 99 SER A N 1
ATOM 776 C CA . SER A 1 99 ? -13.647 12.510 12.150 1.00 84.06 99 SER A CA 1
ATOM 777 C C . SER A 1 99 ? -14.355 13.729 11.573 1.00 84.06 99 SER A C 1
ATOM 779 O O . SER A 1 99 ? -14.354 13.932 10.362 1.00 84.06 99 SER A O 1
ATOM 781 N N . GLU A 1 100 ? -14.968 14.533 12.440 1.00 72.56 100 GLU A N 1
ATOM 782 C CA . GLU A 1 100 ? -15.606 15.800 12.058 1.00 72.56 100 GLU A CA 1
ATOM 783 C C . GLU A 1 100 ? -14.619 16.977 12.025 1.00 72.56 100 GLU A C 1
ATOM 785 O O . GLU A 1 100 ? -14.954 18.036 11.497 1.00 72.56 100 GLU A O 1
ATOM 790 N N . VAL A 1 101 ? -13.433 16.823 12.627 1.00 78.12 101 VAL A N 1
ATOM 791 C CA . VAL A 1 101 ? -12.475 17.925 12.823 1.00 78.12 101 VAL A CA 1
ATOM 792 C C . VAL A 1 101 ? -11.078 17.544 12.350 1.00 78.12 101 VAL A C 1
ATOM 794 O O . VAL A 1 101 ? -10.530 18.207 11.480 1.00 78.12 101 VAL A O 1
ATOM 797 N N . ASP A 1 102 ? -10.500 16.498 12.930 1.00 86.25 102 ASP A N 1
ATOM 798 C CA . ASP A 1 102 ? -9.169 15.990 12.597 1.00 86.25 102 ASP A CA 1
ATOM 799 C C . ASP A 1 102 ? -9.101 14.511 12.979 1.00 86.25 102 ASP A C 1
ATOM 801 O O . ASP A 1 102 ? -9.623 14.122 14.030 1.00 86.25 102 ASP A O 1
ATOM 805 N N . ILE A 1 103 ? -8.522 13.675 12.123 1.00 87.75 103 ILE A N 1
ATOM 806 C CA . ILE A 1 103 ? -8.336 12.251 12.394 1.00 87.75 103 ILE A CA 1
ATOM 807 C C . ILE A 1 103 ? -6.855 11.935 12.576 1.00 87.75 103 ILE A C 1
ATOM 809 O O . ILE A 1 103 ? -6.022 12.191 11.704 1.00 87.75 103 ILE A O 1
ATOM 813 N N . ASP A 1 104 ? -6.531 11.291 13.694 1.00 88.69 104 ASP A N 1
ATOM 814 C CA . ASP A 1 104 ? -5.213 10.696 13.870 1.00 88.69 104 AS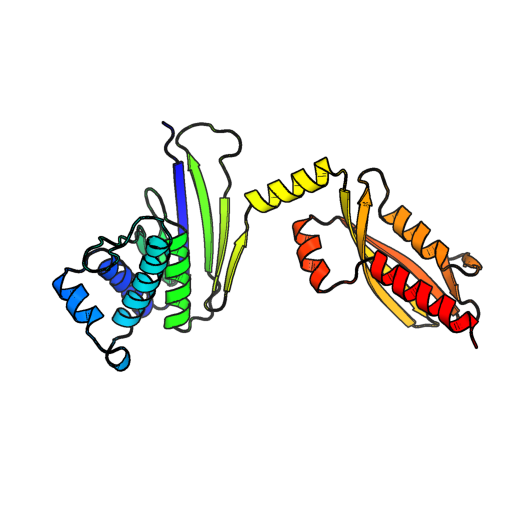P A CA 1
ATOM 815 C C . ASP A 1 104 ? -5.129 9.402 13.045 1.00 88.69 104 ASP A C 1
ATOM 817 O O . ASP A 1 104 ? -5.717 8.370 13.390 1.00 88.69 104 ASP A O 1
ATOM 821 N N . LEU A 1 105 ? -4.390 9.459 11.933 1.00 89.19 105 LEU A N 1
ATOM 822 C CA . LEU A 1 105 ? -4.226 8.316 11.034 1.00 89.19 105 LEU A CA 1
ATOM 823 C C . LEU A 1 105 ? -3.506 7.137 11.691 1.00 89.19 105 LEU A C 1
ATOM 825 O O . LEU A 1 105 ? -3.793 5.999 11.328 1.00 89.19 105 LEU A O 1
ATOM 829 N N . ASN A 1 106 ? -2.626 7.362 12.671 1.00 88.62 106 ASN A N 1
ATOM 830 C CA . ASN A 1 106 ? -1.978 6.259 13.380 1.00 88.62 106 ASN A CA 1
ATOM 831 C C . ASN A 1 106 ? -3.002 5.502 14.226 1.00 88.62 106 ASN A C 1
ATOM 833 O O . ASN A 1 106 ? -3.049 4.272 14.183 1.00 88.62 106 ASN A O 1
ATOM 837 N N . HIS A 1 107 ? -3.863 6.229 14.943 1.00 90.50 107 HIS A N 1
ATOM 838 C CA . HIS A 1 107 ? -4.959 5.620 15.696 1.00 90.50 107 HIS A CA 1
ATOM 839 C C . HIS A 1 107 ? -5.935 4.879 14.778 1.00 90.50 107 HIS A C 1
ATOM 841 O O . HIS A 1 107 ? -6.287 3.734 15.061 1.00 90.50 107 HIS A O 1
ATOM 847 N N . ALA A 1 108 ? -6.331 5.490 13.657 1.00 93.38 108 ALA A N 1
ATOM 848 C CA . ALA A 1 108 ? -7.245 4.883 12.692 1.00 93.38 108 ALA A CA 1
ATOM 849 C C . ALA A 1 108 ? -6.683 3.582 12.091 1.00 93.38 108 ALA A C 1
ATOM 851 O O . ALA A 1 108 ? -7.373 2.559 12.052 1.00 93.38 108 ALA A O 1
ATOM 852 N N . VAL A 1 109 ? -5.418 3.598 11.659 1.00 94.19 109 VAL A N 1
ATOM 853 C CA . VAL A 1 109 ? -4.739 2.435 11.067 1.00 94.19 109 VAL A CA 1
ATOM 854 C C . VAL A 1 109 ? -4.617 1.298 12.068 1.00 94.19 109 VAL A C 1
ATOM 856 O O . VAL A 1 109 ? -4.934 0.157 11.737 1.00 94.19 109 VAL A O 1
ATOM 859 N N . ILE A 1 110 ? -4.190 1.592 13.293 1.00 91.81 110 ILE A N 1
ATOM 860 C CA . ILE A 1 110 ? -3.963 0.559 14.304 1.00 91.81 110 ILE A CA 1
ATOM 861 C C . ILE A 1 110 ? -5.255 -0.018 14.821 1.00 91.81 110 ILE A C 1
ATOM 863 O O . ILE A 1 110 ? -5.342 -1.236 14.991 1.00 91.81 110 ILE A O 1
ATOM 867 N N . PHE A 1 111 ? -6.262 0.827 15.033 1.00 95.50 111 PHE A N 1
ATOM 868 C CA . PHE A 1 111 ? -7.589 0.337 15.346 1.00 95.50 111 PHE A CA 1
ATOM 869 C C . PHE A 1 111 ? -8.057 -0.641 14.271 1.00 95.50 111 PHE A C 1
ATOM 871 O O . PHE A 1 111 ? -8.420 -1.773 14.587 1.00 95.50 111 PHE A O 1
ATOM 878 N N . THR A 1 112 ? -7.950 -0.243 13.003 1.00 97.12 112 THR A N 1
ATOM 879 C CA . THR A 1 112 ? -8.347 -1.076 11.866 1.00 97.12 112 THR A CA 1
ATOM 880 C C . THR A 1 112 ? -7.573 -2.391 11.827 1.00 97.12 112 THR A C 1
ATOM 882 O O . THR A 1 112 ? -8.179 -3.458 11.769 1.00 97.12 112 THR A O 1
ATOM 885 N N . GLU A 1 113 ? -6.243 -2.351 11.902 1.00 96.25 113 GLU A N 1
ATOM 886 C CA . GLU A 1 113 ? -5.403 -3.548 11.822 1.00 96.25 113 GLU A CA 1
ATOM 887 C C . GLU A 1 113 ? -5.668 -4.509 12.991 1.00 96.25 113 GLU A C 1
ATOM 889 O O . GLU A 1 113 ? -5.876 -5.706 12.784 1.00 96.25 113 GLU A O 1
ATOM 894 N N . THR A 1 114 ? -5.723 -3.981 14.216 1.00 95.19 114 THR A N 1
ATOM 895 C CA . THR A 1 114 ? -5.974 -4.758 15.438 1.00 95.19 114 THR A CA 1
ATOM 896 C C . THR A 1 114 ? -7.356 -5.393 15.405 1.00 95.19 114 THR A C 1
ATOM 898 O O . THR A 1 114 ? -7.509 -6.573 15.723 1.00 95.19 114 THR A O 1
ATOM 901 N N . PHE A 1 115 ? -8.362 -4.632 14.974 1.00 97.25 115 PHE A N 1
ATOM 902 C CA . PHE A 1 115 ? -9.725 -5.120 14.837 1.00 97.25 115 PHE A CA 1
ATOM 903 C C . PHE A 1 115 ? -9.813 -6.245 13.799 1.00 97.25 115 PHE A C 1
ATOM 905 O O . PHE A 1 115 ? -10.347 -7.312 14.103 1.00 97.25 115 PHE A O 1
ATOM 912 N N . LEU A 1 116 ? -9.224 -6.064 12.611 1.00 97.88 116 LEU A N 1
ATOM 913 C CA . LEU A 1 116 ? -9.191 -7.098 11.571 1.00 97.88 116 LEU A CA 1
ATOM 914 C C . LEU A 1 116 ? -8.455 -8.364 12.040 1.00 97.88 116 LEU A C 1
ATOM 916 O O . LEU A 1 116 ? -8.939 -9.469 11.795 1.00 97.88 116 LEU A O 1
ATOM 920 N N . LYS A 1 117 ? -7.320 -8.216 12.738 1.00 96.06 117 LYS A N 1
ATOM 921 C CA . LYS A 1 117 ? -6.547 -9.335 13.306 1.00 96.06 117 LYS A CA 1
ATOM 922 C C . LYS A 1 117 ? -7.347 -10.110 14.343 1.00 96.06 117 LYS A C 1
ATOM 924 O O . LYS A 1 117 ? -7.478 -11.326 14.237 1.00 96.06 117 LYS A O 1
ATOM 929 N N . LEU A 1 118 ? -7.886 -9.417 15.343 1.00 95.81 118 LEU A N 1
ATOM 930 C CA . LEU A 1 118 ? -8.544 -10.054 16.480 1.00 95.81 118 LEU A CA 1
ATOM 931 C C . LEU A 1 118 ? -9.875 -10.713 16.090 1.00 95.81 118 LEU A C 1
ATOM 933 O O . LEU A 1 118 ? -10.243 -11.743 16.653 1.00 95.81 118 LEU A O 1
ATOM 937 N N . MET A 1 119 ? -10.574 -10.135 15.111 1.00 95.69 119 MET A N 1
ATOM 938 C CA . MET A 1 119 ? -11.821 -10.673 14.560 1.00 95.69 119 MET A CA 1
ATOM 939 C C . MET A 1 119 ? -11.598 -11.692 13.430 1.00 95.69 119 MET A C 1
ATOM 941 O O . MET A 1 119 ? -12.575 -12.215 12.896 1.00 95.69 119 MET A O 1
ATOM 945 N N . ASP A 1 120 ? -10.341 -11.956 13.059 1.00 96.62 120 ASP A N 1
ATOM 946 C CA . ASP A 1 120 ? -9.927 -12.805 11.934 1.00 96.62 120 ASP A CA 1
ATOM 947 C C . ASP A 1 120 ? -10.616 -12.452 10.596 1.00 96.62 120 ASP A C 1
ATOM 949 O O . ASP A 1 120 ? -11.018 -13.312 9.809 1.00 96.62 120 ASP A O 1
ATOM 953 N N . LEU A 1 121 ? -10.763 -11.154 10.322 1.00 96.88 121 LEU A N 1
ATOM 954 C CA . LEU A 1 121 ? -11.465 -10.646 9.144 1.00 96.88 121 LEU A CA 1
ATOM 955 C C . LEU A 1 121 ? -10.530 -10.571 7.921 1.00 96.88 121 LEU A C 1
ATOM 957 O O . LEU A 1 121 ? -9.478 -9.931 7.990 1.00 96.88 121 LEU A O 1
ATOM 961 N N . PRO A 1 122 ? -10.894 -11.162 6.764 1.00 96.62 122 PRO A N 1
ATOM 962 C CA . PRO A 1 122 ? -10.029 -11.240 5.582 1.00 96.62 122 PRO A CA 1
ATOM 963 C C . PRO A 1 122 ? -10.126 -9.995 4.680 1.00 96.62 122 PRO A C 1
ATOM 965 O O . PRO A 1 122 ? -9.981 -10.095 3.461 1.00 96.62 122 PRO A O 1
ATOM 968 N N . HIS A 1 123 ? -10.438 -8.830 5.247 1.00 97.25 123 HIS A N 1
ATOM 969 C CA . HIS A 1 123 ? -10.699 -7.615 4.478 1.00 97.25 123 HIS A CA 1
ATOM 970 C C . HIS A 1 123 ? -9.431 -6.780 4.270 1.00 97.25 123 HIS A C 1
ATOM 972 O O . HIS A 1 123 ? -8.532 -6.753 5.112 1.00 97.25 123 HIS A O 1
ATOM 978 N N . LEU A 1 124 ? -9.390 -6.088 3.130 1.00 97.00 124 LEU A N 1
ATOM 979 C CA . LEU A 1 124 ? -8.443 -5.019 2.843 1.00 97.00 124 LEU A CA 1
ATOM 980 C C . LEU A 1 124 ? -9.215 -3.701 2.920 1.00 97.00 124 LEU A C 1
ATOM 982 O O . LEU A 1 124 ? -10.070 -3.441 2.076 1.00 97.00 124 LEU A O 1
ATOM 986 N N . VAL A 1 125 ? -8.941 -2.917 3.953 1.00 97.38 125 VAL A N 1
ATOM 987 C CA . VAL A 1 125 ? -9.566 -1.620 4.211 1.00 97.38 125 VAL A CA 1
ATOM 988 C C . VAL A 1 125 ? -8.718 -0.527 3.576 1.00 97.38 125 VAL A C 1
ATOM 990 O O . VAL A 1 125 ? -7.498 -0.496 3.738 1.00 97.38 125 VAL A O 1
ATOM 993 N N . GLU A 1 126 ? -9.378 0.364 2.848 1.00 95.94 126 GLU A N 1
ATOM 994 C CA . GLU A 1 126 ? -8.778 1.562 2.275 1.00 95.94 126 GLU A CA 1
ATOM 995 C C . GLU A 1 126 ? -9.056 2.758 3.189 1.00 95.94 126 GLU A C 1
ATOM 997 O O . GLU A 1 126 ? -10.211 3.068 3.471 1.00 95.94 126 GLU A O 1
ATOM 1002 N N . ILE A 1 127 ? -8.001 3.443 3.622 1.00 94.12 127 ILE A N 1
ATOM 1003 C CA . ILE A 1 127 ? -8.082 4.714 4.341 1.00 94.12 127 ILE A CA 1
ATOM 1004 C C . ILE A 1 127 ? -7.529 5.792 3.413 1.00 94.12 127 ILE A C 1
ATOM 1006 O O . ILE A 1 127 ? -6.315 5.934 3.247 1.00 94.12 127 ILE A O 1
ATOM 1010 N N . SER A 1 128 ? -8.441 6.533 2.794 1.00 89.88 128 SER A N 1
ATOM 1011 C CA . SER A 1 128 ? -8.133 7.704 1.977 1.00 89.88 128 SER A CA 1
ATOM 1012 C C . SER A 1 128 ? -8.231 8.956 2.845 1.00 89.88 128 SER A C 1
ATOM 1014 O O . SER A 1 128 ? -9.323 9.343 3.260 1.00 89.88 128 SER A O 1
ATOM 1016 N N . ALA A 1 129 ? -7.087 9.574 3.134 1.00 88.31 129 ALA A N 1
ATOM 1017 C CA . ALA A 1 129 ? -6.990 10.746 3.992 1.00 88.31 129 ALA A CA 1
ATOM 1018 C C . ALA A 1 129 ? -6.565 11.984 3.200 1.00 88.31 129 ALA A C 1
ATOM 1020 O O . ALA A 1 129 ? -5.621 11.931 2.409 1.00 88.31 129 ALA A O 1
ATOM 1021 N N . ALA A 1 130 ? -7.234 13.108 3.436 1.00 84.38 130 ALA A N 1
ATOM 1022 C CA . ALA A 1 130 ? -6.874 14.405 2.883 1.00 84.38 130 ALA A CA 1
ATOM 1023 C C . ALA A 1 130 ? -6.202 15.261 3.962 1.00 84.38 130 ALA A C 1
ATOM 1025 O O . ALA A 1 130 ? -6.806 15.520 5.000 1.00 84.38 130 ALA A O 1
ATOM 1026 N N . HIS A 1 131 ? -4.976 15.731 3.713 1.00 82.56 131 HIS A N 1
ATOM 1027 C CA . HIS A 1 131 ? -4.337 16.731 4.569 1.00 82.56 131 HIS A CA 1
ATOM 1028 C C . HIS A 1 131 ? -4.712 18.132 4.081 1.00 82.56 131 HIS A C 1
ATOM 1030 O O . HIS A 1 131 ? -4.375 18.540 2.962 1.00 82.56 131 HIS A O 1
ATOM 1036 N N . THR A 1 132 ? -5.444 18.860 4.918 1.00 77.25 132 THR A N 1
ATOM 1037 C CA . THR A 1 132 ? -6.026 20.167 4.618 1.00 77.25 132 THR A CA 1
ATOM 1038 C C . THR A 1 132 ? -5.485 21.233 5.575 1.00 77.25 132 THR A C 1
ATOM 1040 O O . THR A 1 132 ? -4.831 20.965 6.585 1.00 77.25 132 THR A O 1
ATOM 1043 N N . CYS A 1 133 ? -5.701 22.498 5.219 1.00 73.94 133 CYS A N 1
ATOM 1044 C CA . CYS A 1 133 ? -5.223 23.647 5.977 1.00 73.94 133 CYS A CA 1
ATOM 1045 C C . CYS A 1 133 ? -6.204 24.808 5.818 1.00 73.94 133 CYS A C 1
ATOM 1047 O O . CYS A 1 133 ? -6.708 25.056 4.721 1.00 73.94 133 CYS A O 1
ATOM 1049 N N . SER A 1 134 ? -6.421 25.578 6.885 1.00 75.31 134 SER A N 1
ATOM 1050 C CA . SER A 1 134 ? -7.291 26.764 6.863 1.00 75.31 134 SER A CA 1
ATOM 1051 C C . SER A 1 134 ? -6.729 27.959 6.070 1.00 75.31 134 SER A C 1
ATOM 1053 O O . SER A 1 134 ? -7.372 29.005 5.971 1.00 75.31 134 SER A O 1
ATOM 1055 N N . SER A 1 135 ? -5.534 27.834 5.479 1.00 72.12 135 SER A N 1
ATOM 1056 C CA . SER A 1 135 ? -4.906 28.880 4.664 1.00 72.12 135 SER A CA 1
ATOM 1057 C C . SER A 1 135 ? -4.107 28.300 3.497 1.00 72.12 135 SER A C 1
ATOM 1059 O O . SER A 1 135 ? -3.606 27.183 3.582 1.00 72.12 135 SER A O 1
ATOM 1061 N N . ALA A 1 136 ? -3.934 29.077 2.426 1.00 70.50 136 ALA A N 1
ATOM 1062 C CA . ALA A 1 136 ? -3.127 28.667 1.282 1.00 70.50 136 ALA A CA 1
ATOM 1063 C C . ALA A 1 136 ? -1.654 28.475 1.679 1.00 70.50 136 ALA A C 1
ATOM 1065 O O . ALA A 1 136 ? -0.988 29.419 2.110 1.00 70.50 136 ALA A O 1
ATOM 1066 N N . ARG A 1 137 ? -1.141 27.260 1.478 1.00 65.88 137 ARG A N 1
ATOM 1067 C CA . ARG A 1 137 ? 0.261 26.903 1.688 1.00 65.88 137 ARG A CA 1
ATOM 1068 C C . ARG A 1 137 ? 0.821 26.155 0.483 1.00 65.88 137 ARG A C 1
ATOM 1070 O O . ARG A 1 137 ? 0.109 25.441 -0.215 1.00 65.88 137 ARG A O 1
ATOM 1077 N N . ILE A 1 138 ? 2.099 26.371 0.196 1.00 67.06 138 ILE A N 1
ATOM 1078 C CA . ILE A 1 138 ? 2.774 25.753 -0.948 1.00 67.06 138 ILE A CA 1
ATOM 1079 C C . ILE A 1 138 ? 3.227 24.353 -0.528 1.00 67.06 138 ILE A C 1
ATOM 1081 O O . ILE A 1 138 ? 3.913 24.222 0.478 1.00 67.06 138 ILE A O 1
ATOM 1085 N N . ASN A 1 139 ? 2.885 23.331 -1.317 1.00 59.81 139 ASN A N 1
ATOM 1086 C CA . ASN A 1 139 ? 3.322 21.936 -1.142 1.00 59.81 139 ASN A CA 1
ATOM 1087 C C . ASN A 1 139 ? 2.860 21.223 0.150 1.00 59.81 139 ASN A C 1
ATOM 1089 O O . ASN A 1 139 ? 3.337 20.124 0.409 1.00 59.81 139 ASN A O 1
ATOM 1093 N N . GLU A 1 140 ? 1.940 21.798 0.934 1.00 59.41 140 GLU A N 1
ATOM 1094 C CA . GLU A 1 140 ? 1.420 21.187 2.179 1.00 59.41 140 GLU A CA 1
ATOM 1095 C C . GLU A 1 140 ? 0.092 20.430 1.991 1.00 59.41 140 GLU A C 1
ATOM 1097 O O . GLU A 1 140 ? -0.409 19.820 2.927 1.00 59.41 140 GLU A O 1
ATOM 1102 N N . PHE A 1 141 ? -0.474 20.444 0.780 1.00 65.00 141 PHE A N 1
ATOM 1103 C CA . PHE A 1 141 ? -1.698 19.718 0.448 1.00 65.00 141 PHE A CA 1
ATOM 1104 C C . PHE A 1 141 ? -1.346 18.450 -0.324 1.00 65.00 141 PHE A C 1
ATOM 1106 O O . PHE A 1 141 ? -1.063 18.497 -1.523 1.00 65.00 141 PHE A O 1
ATOM 1113 N N . ALA A 1 142 ? -1.359 17.319 0.365 1.00 68.81 142 ALA A N 1
ATOM 1114 C CA . ALA A 1 142 ? -1.309 16.004 -0.251 1.00 68.81 142 ALA A CA 1
ATOM 1115 C C . ALA A 1 142 ? -2.290 15.084 0.474 1.00 68.81 142 ALA A C 1
ATOM 1117 O O . ALA A 1 142 ? -2.617 15.305 1.637 1.00 68.81 142 ALA A O 1
ATOM 1118 N N . GLY A 1 143 ? -2.790 14.073 -0.225 1.00 77.31 143 GLY A N 1
ATOM 1119 C CA . GLY A 1 143 ? -3.503 12.983 0.424 1.00 77.31 143 GLY A CA 1
ATOM 1120 C C . GLY A 1 143 ? -2.534 11.885 0.841 1.00 77.31 143 GLY A C 1
ATOM 1121 O O . GLY A 1 143 ? -1.461 11.743 0.251 1.00 77.31 143 GLY A O 1
ATOM 1122 N N . THR A 1 144 ? -2.949 11.080 1.810 1.00 85.88 144 THR A N 1
ATOM 1123 C CA . THR A 1 144 ? -2.309 9.804 2.126 1.00 85.88 144 THR A CA 1
ATOM 1124 C C . THR A 1 144 ? -3.314 8.695 1.855 1.00 85.88 144 THR A C 1
ATOM 1126 O O . THR A 1 144 ? -4.449 8.751 2.322 1.00 85.88 144 THR A O 1
ATOM 1129 N N . LEU A 1 145 ? -2.895 7.685 1.093 1.00 88.69 145 LEU A N 1
ATOM 1130 C CA . LEU A 1 145 ? -3.654 6.451 0.914 1.00 88.69 145 LEU A CA 1
ATOM 1131 C C . LEU A 1 145 ? -3.000 5.358 1.753 1.00 88.69 145 LEU A C 1
ATOM 1133 O O . LEU A 1 145 ? -1.799 5.106 1.617 1.00 88.69 145 LEU A O 1
ATOM 1137 N N . ILE A 1 146 ? -3.784 4.704 2.603 1.00 93.56 146 ILE A N 1
ATOM 1138 C CA . ILE A 1 146 ? -3.310 3.625 3.468 1.00 93.56 146 ILE A CA 1
ATOM 1139 C C . ILE A 1 146 ? -4.168 2.392 3.223 1.00 93.56 146 ILE A C 1
ATOM 1141 O O . ILE A 1 146 ? -5.388 2.438 3.341 1.00 93.56 146 ILE A O 1
ATOM 1145 N N . MET A 1 147 ? -3.522 1.278 2.895 1.00 96.06 147 MET A N 1
ATOM 1146 C CA . MET A 1 147 ? -4.181 -0.016 2.751 1.00 96.06 147 MET A CA 1
ATOM 1147 C C . MET A 1 147 ? -3.894 -0.851 3.994 1.00 96.06 147 MET A C 1
ATOM 1149 O O . MET A 1 147 ? -2.732 -1.160 4.273 1.00 96.06 147 MET A O 1
ATOM 1153 N N . VAL A 1 148 ? -4.940 -1.227 4.722 1.00 97.38 148 VAL A N 1
ATOM 1154 C CA . VAL A 1 148 ? -4.841 -1.963 5.985 1.00 97.38 148 VAL A CA 1
ATOM 1155 C C . VAL A 1 148 ? -5.506 -3.324 5.841 1.00 97.38 148 VAL A C 1
ATOM 1157 O O . VAL A 1 148 ? -6.646 -3.441 5.407 1.00 97.38 148 VAL A O 1
ATOM 1160 N N . SER A 1 149 ? -4.795 -4.376 6.219 1.00 97.31 149 SER A N 1
ATOM 1161 C CA . SER A 1 149 ? -5.327 -5.734 6.339 1.00 97.31 149 SER A CA 1
ATOM 1162 C C . SER A 1 149 ? -4.833 -6.345 7.642 1.00 97.31 149 SER A C 1
ATOM 1164 O O . SER A 1 149 ? -3.943 -5.788 8.281 1.00 97.31 149 SER A O 1
ATOM 1166 N N . LYS A 1 150 ? -5.334 -7.526 8.008 1.00 95.56 150 LYS A N 1
ATOM 1167 C CA . LYS A 1 150 ? -4.825 -8.226 9.192 1.00 95.56 150 LYS A CA 1
ATOM 1168 C C . LYS A 1 150 ? -3.344 -8.633 9.097 1.00 95.56 150 LYS A C 1
ATOM 1170 O O . LYS A 1 150 ? -2.729 -8.884 10.123 1.00 95.56 150 LYS A O 1
ATOM 1175 N N . ASP A 1 151 ? -2.773 -8.707 7.894 1.00 95.62 151 ASP A N 1
ATOM 1176 C CA . ASP A 1 151 ? -1.406 -9.209 7.681 1.00 95.62 151 ASP A CA 1
ATOM 1177 C C . ASP A 1 151 ? -0.389 -8.100 7.374 1.00 95.62 151 ASP A C 1
ATOM 1179 O O . ASP A 1 151 ? 0.819 -8.307 7.481 1.00 95.62 151 ASP A O 1
ATOM 1183 N N . GLN A 1 152 ? -0.859 -6.935 6.927 1.00 93.31 152 GLN A N 1
ATOM 1184 C CA . GLN A 1 152 ? 0.005 -5.864 6.441 1.00 93.31 152 GLN A CA 1
ATOM 1185 C C . GLN A 1 152 ? -0.703 -4.511 6.432 1.00 93.31 152 GLN A C 1
ATOM 1187 O O . GLN A 1 152 ? -1.893 -4.414 6.115 1.00 93.31 152 GLN A O 1
ATOM 1192 N N . ILE A 1 153 ? 0.100 -3.472 6.648 1.00 93.00 153 ILE A N 1
ATOM 1193 C CA . ILE A 1 153 ? -0.239 -2.070 6.423 1.00 93.00 153 ILE A CA 1
ATOM 1194 C C . ILE A 1 153 ? 0.671 -1.546 5.308 1.00 93.00 153 ILE A C 1
ATOM 1196 O O . ILE A 1 153 ? 1.886 -1.762 5.338 1.00 93.00 153 ILE A O 1
ATOM 1200 N N . ARG A 1 154 ? 0.102 -0.864 4.312 1.00 90.00 154 ARG A N 1
ATOM 1201 C CA . ARG A 1 154 ? 0.858 -0.232 3.222 1.00 90.00 154 ARG A CA 1
ATOM 1202 C C . ARG A 1 154 ? 0.487 1.236 3.110 1.00 90.00 154 ARG A C 1
ATOM 1204 O O . ARG A 1 154 ? -0.683 1.557 2.942 1.00 90.00 154 ARG A O 1
ATOM 1211 N N . TYR A 1 155 ? 1.497 2.093 3.133 1.00 87.31 155 TYR A N 1
ATOM 1212 C CA . TYR A 1 155 ? 1.350 3.531 2.947 1.00 87.31 155 TYR A CA 1
ATOM 1213 C C . TYR A 1 155 ? 1.755 3.906 1.525 1.00 87.31 155 TYR A C 1
ATOM 1215 O O . TYR A 1 155 ? 2.835 3.529 1.066 1.00 87.31 155 TYR A O 1
ATOM 1223 N N . LEU A 1 156 ? 0.916 4.677 0.840 1.00 83.19 156 LEU A N 1
ATOM 1224 C CA . LEU A 1 156 ? 1.326 5.416 -0.344 1.00 83.19 156 LEU A CA 1
ATOM 1225 C C . LEU A 1 156 ? 1.808 6.798 0.108 1.00 83.19 156 LEU A C 1
ATOM 1227 O O . LEU A 1 156 ? 1.008 7.705 0.335 1.00 83.19 156 LEU A O 1
ATOM 1231 N N . ASN A 1 157 ? 3.122 6.942 0.270 1.00 73.38 157 ASN A N 1
ATOM 1232 C CA . ASN A 1 157 ? 3.724 8.183 0.741 1.00 73.38 157 ASN A CA 1
ATOM 1233 C C . ASN A 1 157 ? 4.057 9.115 -0.438 1.00 73.38 157 ASN A C 1
ATOM 1235 O O . ASN A 1 157 ? 5.050 8.923 -1.145 1.00 73.38 157 ASN A O 1
ATOM 1239 N N . TRP A 1 158 ? 3.230 10.147 -0.629 1.00 78.88 158 TRP A N 1
ATOM 1240 C CA . TRP A 1 158 ? 3.460 11.189 -1.634 1.00 78.88 158 TRP A CA 1
ATOM 1241 C C . TRP A 1 158 ? 4.788 11.929 -1.434 1.00 78.88 158 TRP A C 1
ATOM 1243 O O . TRP A 1 158 ? 5.463 12.248 -2.411 1.00 78.88 158 TRP A O 1
ATOM 1253 N N . GLU A 1 159 ? 5.175 12.209 -0.187 1.00 78.56 159 GLU A N 1
ATOM 1254 C CA . GLU A 1 159 ? 6.414 12.929 0.109 1.00 78.56 159 GLU A CA 1
ATOM 1255 C C . GLU A 1 159 ? 7.630 12.125 -0.352 1.00 78.56 159 GLU A C 1
ATOM 1257 O O . GLU A 1 159 ? 8.523 12.669 -1.002 1.00 78.56 159 GLU A O 1
ATOM 1262 N N . GLU A 1 160 ? 7.633 10.820 -0.078 1.00 80.75 160 GLU A N 1
ATOM 1263 C CA . GLU A 1 160 ? 8.695 9.922 -0.522 1.00 80.75 160 GLU A CA 1
ATOM 1264 C C . GLU A 1 160 ? 8.738 9.804 -2.046 1.00 80.75 160 GLU A C 1
ATOM 1266 O O . GLU A 1 160 ? 9.816 9.931 -2.628 1.00 80.75 160 GLU A O 1
ATOM 1271 N N . PHE A 1 161 ? 7.582 9.641 -2.698 1.00 86.00 161 PHE A N 1
ATOM 1272 C CA . PHE A 1 161 ? 7.493 9.651 -4.158 1.00 86.00 161 PHE A CA 1
ATOM 1273 C C . PHE A 1 161 ? 8.084 10.944 -4.741 1.00 86.00 161 PHE A C 1
ATOM 1275 O O . PHE A 1 161 ? 9.012 10.904 -5.548 1.00 86.00 161 PHE A O 1
ATOM 1282 N N . ALA A 1 162 ? 7.614 12.104 -4.273 1.00 87.38 162 ALA A N 1
ATOM 1283 C CA . ALA A 1 162 ? 8.066 13.402 -4.760 1.00 87.38 162 ALA A CA 1
ATOM 1284 C C . ALA A 1 162 ? 9.552 13.657 -4.463 1.00 87.38 162 ALA A C 1
ATOM 1286 O O . ALA A 1 162 ? 10.239 14.281 -5.272 1.00 87.38 162 ALA A O 1
ATOM 1287 N N . ARG A 1 163 ? 10.066 13.194 -3.316 1.00 89.75 163 ARG A N 1
ATOM 1288 C CA . ARG A 1 163 ? 11.496 13.261 -2.986 1.00 89.75 163 ARG A CA 1
ATOM 1289 C C . ARG A 1 163 ? 12.316 12.457 -3.992 1.00 89.75 163 ARG A C 1
ATOM 1291 O O . ARG A 1 163 ? 13.243 13.013 -4.571 1.00 89.75 163 ARG A O 1
ATOM 1298 N N . LEU A 1 164 ? 11.956 11.196 -4.230 1.00 92.56 164 LEU A N 1
ATOM 1299 C CA . LEU A 1 164 ? 12.692 10.316 -5.139 1.00 92.56 164 LEU A CA 1
ATOM 1300 C C . LEU A 1 164 ? 12.665 10.822 -6.589 1.00 92.56 164 LEU A C 1
ATOM 1302 O O . LEU A 1 164 ? 13.686 10.772 -7.273 1.00 92.56 164 LEU A O 1
ATOM 1306 N N . GLU A 1 165 ? 11.531 11.357 -7.047 1.00 93.88 165 GLU A N 1
ATOM 1307 C CA . GLU A 1 165 ? 11.419 12.005 -8.362 1.00 93.88 165 GLU A CA 1
ATOM 1308 C C . GLU A 1 165 ? 12.358 13.217 -8.483 1.00 93.88 165 GLU A C 1
ATOM 1310 O O . GLU A 1 165 ? 13.062 13.366 -9.484 1.00 93.88 165 GLU A O 1
ATOM 1315 N N . ARG A 1 166 ? 12.432 14.070 -7.448 1.00 93.12 166 ARG A N 1
ATOM 1316 C CA . ARG A 1 166 ? 13.362 15.215 -7.432 1.00 93.12 166 ARG A CA 1
ATOM 1317 C C . ARG A 1 166 ? 14.817 14.767 -7.432 1.00 93.12 166 ARG A C 1
ATOM 1319 O O . ARG A 1 166 ? 15.592 15.285 -8.226 1.00 93.12 166 ARG A O 1
ATOM 1326 N N . GLU A 1 167 ? 15.177 13.796 -6.596 1.00 95.94 167 GLU A N 1
ATOM 1327 C CA . GLU A 1 167 ? 16.539 13.253 -6.533 1.00 95.94 167 GLU A CA 1
ATOM 1328 C C . GLU A 1 167 ? 16.968 12.664 -7.885 1.00 95.94 167 GLU A C 1
ATOM 1330 O O . GLU A 1 167 ? 18.067 12.943 -8.366 1.00 95.94 167 GLU A O 1
ATOM 1335 N N . ALA A 1 168 ? 16.087 11.903 -8.545 1.00 94.62 168 ALA A N 1
ATOM 1336 C CA . ALA A 1 168 ? 16.342 11.364 -9.880 1.00 94.62 168 ALA A CA 1
ATOM 1337 C C . ALA A 1 168 ? 16.516 12.476 -10.926 1.00 94.62 168 ALA A C 1
ATOM 1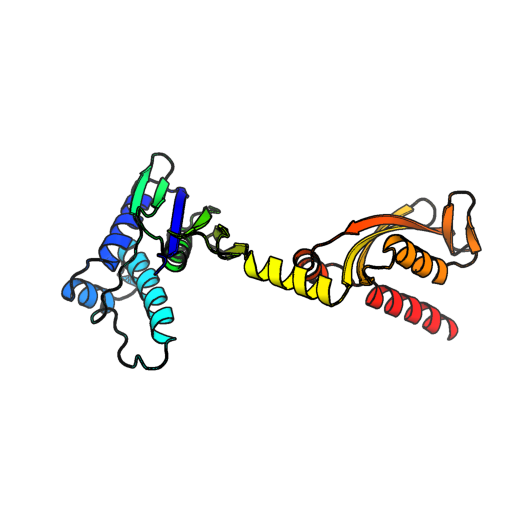339 O O . ALA A 1 168 ? 17.443 12.429 -11.741 1.00 94.62 168 ALA A O 1
ATOM 1340 N N . HIS A 1 169 ? 15.664 13.504 -10.874 1.00 95.12 169 HIS A N 1
ATOM 1341 C CA . HIS A 1 169 ? 15.753 14.660 -11.758 1.00 95.12 169 HIS A CA 1
ATOM 1342 C C . HIS A 1 169 ? 17.055 15.448 -11.556 1.00 95.12 169 HIS A C 1
ATOM 1344 O O . HIS A 1 169 ? 17.750 15.748 -12.526 1.00 95.12 169 HIS A O 1
ATOM 1350 N N . GLU A 1 170 ? 17.424 15.757 -10.313 1.00 96.69 170 GLU A N 1
ATOM 1351 C CA . GLU A 1 170 ? 18.667 16.460 -9.971 1.00 96.69 170 GLU A CA 1
ATOM 1352 C C . GLU A 1 170 ? 19.904 15.661 -10.394 1.00 96.69 170 GLU A C 1
ATOM 1354 O O . GLU A 1 170 ? 20.851 16.225 -10.945 1.00 96.69 170 GLU A O 1
ATOM 1359 N N . ALA A 1 171 ? 19.866 14.336 -10.227 1.00 96.38 171 ALA A N 1
ATOM 1360 C CA . ALA A 1 171 ? 20.911 13.433 -10.698 1.00 96.38 171 ALA A CA 1
ATOM 1361 C C . ALA A 1 171 ? 20.929 13.255 -12.230 1.00 96.38 171 ALA A C 1
ATOM 1363 O O . ALA A 1 171 ? 21.868 12.659 -12.761 1.00 96.38 171 ALA A O 1
ATOM 1364 N N . GLN A 1 172 ? 19.920 13.769 -12.948 1.00 96.31 172 GLN A N 1
ATOM 1365 C CA . GLN A 1 172 ? 19.715 13.567 -14.388 1.00 96.31 172 GLN A CA 1
ATOM 1366 C C . GLN A 1 172 ? 19.680 12.078 -14.763 1.00 96.31 172 GLN A C 1
ATOM 1368 O O . GLN A 1 172 ? 20.281 11.654 -15.754 1.00 96.31 172 GLN A O 1
ATOM 1373 N N . VAL A 1 173 ? 18.973 11.283 -13.959 1.00 95.69 173 VAL A N 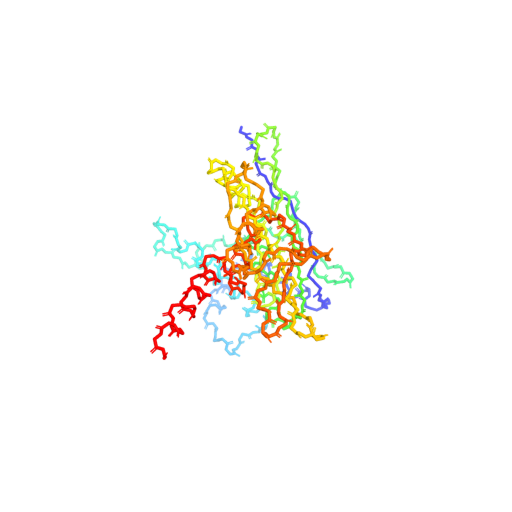1
ATOM 1374 C CA . VAL A 1 173 ? 18.845 9.832 -14.102 1.00 95.69 173 VAL A CA 1
ATOM 1375 C C . VAL A 1 173 ? 17.419 9.460 -14.501 1.00 95.69 173 VAL A C 1
ATOM 1377 O O . VAL A 1 173 ? 16.455 10.025 -13.993 1.00 95.69 173 VAL A O 1
ATOM 1380 N N . GLN A 1 174 ? 17.290 8.470 -15.383 1.00 94.69 174 GLN A N 1
ATOM 1381 C CA . GLN A 1 174 ? 16.024 7.818 -15.711 1.00 94.69 174 GLN A CA 1
ATOM 1382 C C . GLN A 1 174 ? 16.117 6.306 -15.484 1.00 94.69 174 GLN A C 1
ATOM 1384 O O . GLN A 1 174 ? 17.181 5.696 -15.656 1.00 94.69 174 GLN A O 1
ATOM 1389 N N . TYR A 1 175 ? 14.977 5.715 -15.139 1.00 96.69 175 TYR A N 1
ATOM 1390 C CA . TYR A 1 175 ? 14.825 4.299 -14.834 1.00 96.69 175 TYR A CA 1
ATOM 1391 C C . TYR A 1 175 ? 13.922 3.639 -15.872 1.00 96.69 175 TYR A C 1
ATOM 1393 O O . TYR A 1 175 ? 12.932 4.223 -16.320 1.00 96.69 175 TYR A O 1
ATOM 1401 N N . SER A 1 176 ? 14.265 2.426 -16.297 1.00 96.62 176 SER A N 1
ATOM 1402 C CA . SER A 1 176 ? 13.490 1.718 -17.315 1.00 96.62 176 SER A CA 1
ATOM 1403 C C . SER A 1 176 ? 13.451 0.215 -17.082 1.00 96.62 176 SER A C 1
ATOM 1405 O O . SER A 1 176 ? 14.449 -0.386 -16.684 1.00 96.62 176 SER A O 1
ATOM 1407 N N . LEU A 1 177 ? 12.308 -0.394 -17.393 1.00 96.69 177 LEU A N 1
ATOM 1408 C CA . LEU A 1 177 ? 12.187 -1.829 -17.626 1.00 96.69 177 LEU A CA 1
ATOM 1409 C C . LEU A 1 177 ? 12.365 -2.080 -19.122 1.00 96.69 177 LEU A C 1
ATOM 1411 O O . LEU A 1 177 ? 11.626 -1.530 -19.939 1.00 96.69 177 LEU A O 1
ATOM 1415 N N . CYS A 1 178 ? 13.348 -2.896 -19.472 1.00 95.00 178 CYS A N 1
ATOM 1416 C CA . CYS A 1 178 ? 13.649 -3.255 -20.849 1.00 95.00 178 CYS A CA 1
ATOM 1417 C C . CYS A 1 178 ? 13.216 -4.695 -21.099 1.00 95.00 178 CYS A C 1
ATOM 1419 O O . CYS A 1 178 ? 13.495 -5.578 -20.288 1.00 95.00 178 CYS A O 1
ATOM 1421 N N . GLU A 1 179 ? 12.559 -4.922 -22.231 1.00 93.75 179 GLU A N 1
ATOM 1422 C CA . GLU A 1 179 ? 12.138 -6.241 -22.681 1.00 93.75 179 GLU A CA 1
ATOM 1423 C C . GLU A 1 179 ? 12.827 -6.576 -24.002 1.00 93.75 179 GLU A C 1
ATOM 1425 O O . GLU A 1 179 ? 12.729 -5.824 -24.975 1.00 93.75 179 GLU A O 1
ATOM 1430 N N . VAL A 1 180 ? 13.491 -7.724 -24.044 1.00 91.12 180 VAL A N 1
ATOM 1431 C CA . VAL A 1 180 ? 14.168 -8.259 -25.227 1.00 91.12 180 VAL A CA 1
ATOM 1432 C C . VAL A 1 180 ? 13.539 -9.599 -25.571 1.00 91.12 180 VAL A C 1
ATOM 1434 O O . VAL A 1 180 ? 13.321 -10.433 -24.694 1.00 91.12 180 VAL A O 1
ATOM 1437 N N . MET A 1 181 ? 13.227 -9.807 -26.844 1.00 90.44 181 MET A N 1
ATOM 1438 C CA . MET A 1 181 ? 12.853 -11.126 -27.344 1.00 90.44 181 MET A CA 1
ATOM 1439 C C . MET A 1 181 ? 14.115 -11.839 -27.811 1.00 90.44 181 MET A C 1
ATOM 1441 O O . MET A 1 181 ? 14.855 -11.295 -28.625 1.00 90.44 181 MET A O 1
ATOM 1445 N N . HIS A 1 182 ? 14.344 -13.036 -27.283 1.00 89.31 182 HIS A N 1
ATOM 1446 C CA . HIS A 1 182 ? 15.390 -13.952 -27.715 1.00 89.31 182 HIS A CA 1
ATOM 1447 C C . HIS A 1 182 ? 14.765 -15.078 -28.536 1.00 89.31 182 HIS A C 1
ATOM 1449 O O . HIS A 1 182 ? 13.773 -15.674 -28.105 1.00 89.31 182 HIS A O 1
ATOM 1455 N N . TYR A 1 183 ? 15.350 -15.367 -29.688 1.00 87.44 183 TYR A N 1
ATOM 1456 C CA . TYR A 1 183 ? 14.964 -16.429 -30.601 1.00 87.44 183 TYR A CA 1
ATOM 1457 C C . TYR A 1 183 ? 16.085 -17.457 -30.648 1.00 87.44 183 TYR A C 1
ATOM 1459 O O . TYR A 1 183 ? 17.239 -17.083 -30.800 1.00 87.44 183 TYR A O 1
ATOM 1467 N N . SER A 1 184 ? 15.729 -18.731 -30.521 1.00 86.38 184 SER A N 1
ATOM 1468 C CA . SER A 1 184 ? 16.648 -19.858 -30.668 1.00 86.38 184 SER A CA 1
ATOM 1469 C C . SER A 1 184 ? 15.964 -20.934 -31.499 1.00 86.38 184 SER A C 1
ATOM 1471 O O . SER A 1 184 ? 14.990 -21.568 -31.061 1.00 86.38 184 SER A O 1
ATOM 1473 N N . GLY A 1 185 ? 16.387 -21.065 -32.757 1.00 83.88 185 GLY A N 1
ATOM 1474 C CA . GLY A 1 185 ? 15.669 -21.881 -33.736 1.00 83.88 185 GLY A CA 1
ATOM 1475 C C . GLY A 1 185 ? 14.226 -21.400 -33.943 1.00 83.88 185 GLY A C 1
ATOM 1476 O O . GLY A 1 185 ? 13.977 -20.255 -34.304 1.00 83.88 185 GLY A O 1
ATOM 1477 N N . GLU A 1 186 ? 13.258 -22.287 -33.705 1.00 85.31 186 GLU A N 1
ATOM 1478 C CA . GLU A 1 186 ? 11.820 -21.976 -33.795 1.00 85.31 186 GLU A CA 1
ATOM 1479 C C . GLU A 1 186 ? 11.223 -21.462 -32.470 1.00 85.31 186 GLU A C 1
ATOM 1481 O O . GLU A 1 186 ? 10.036 -21.135 -32.401 1.00 85.31 186 GLU A O 1
ATOM 1486 N N . SER A 1 187 ? 12.018 -21.416 -31.396 1.00 85.31 187 SER A N 1
ATOM 1487 C CA . SER A 1 187 ? 11.556 -20.993 -30.073 1.00 85.31 187 SER A CA 1
ATOM 1488 C C . SER A 1 187 ? 11.821 -19.512 -29.846 1.00 85.31 187 SER A C 1
ATOM 1490 O O . SER A 1 187 ? 12.873 -18.997 -30.207 1.00 85.31 187 SER A O 1
ATOM 1492 N N . SER A 1 188 ? 10.892 -18.832 -29.173 1.00 88.81 188 SER A N 1
ATOM 1493 C CA . SER A 1 188 ? 11.072 -17.447 -28.736 1.00 88.81 188 SER A CA 1
ATOM 1494 C C . SER A 1 188 ? 10.791 -17.309 -27.245 1.00 88.81 188 SER A C 1
ATOM 1496 O O . SER A 1 188 ? 9.803 -17.859 -26.751 1.00 88.81 188 SER A O 1
ATOM 1498 N N . SER A 1 189 ? 11.605 -16.533 -26.538 1.00 87.75 189 SER A N 1
ATOM 1499 C CA . SER A 1 189 ? 11.428 -16.227 -25.118 1.00 87.75 189 SER A CA 1
ATOM 1500 C C . SER A 1 189 ? 11.612 -14.736 -24.855 1.00 87.75 189 SER A C 1
ATOM 1502 O O . SER A 1 189 ? 12.400 -14.070 -25.521 1.00 87.75 189 SER A O 1
ATOM 1504 N N . LYS A 1 190 ? 10.870 -14.200 -23.883 1.00 90.56 190 LYS A N 1
ATOM 1505 C CA . LYS A 1 190 ? 11.008 -12.809 -23.447 1.00 90.56 190 LYS A CA 1
ATOM 1506 C C . LYS A 1 190 ? 11.950 -12.748 -22.253 1.00 90.56 190 LYS A C 1
ATOM 1508 O O . LYS A 1 190 ? 11.717 -13.424 -21.253 1.00 90.56 190 LYS A O 1
ATOM 1513 N N . GLN A 1 191 ? 12.962 -11.899 -22.344 1.00 89.31 191 GLN A N 1
ATOM 1514 C CA . GLN A 1 191 ? 13.838 -11.551 -21.236 1.00 89.31 191 GLN A CA 1
ATOM 1515 C C . GLN A 1 191 ? 13.592 -10.114 -20.795 1.00 89.31 191 GLN A C 1
ATOM 1517 O O . GLN A 1 191 ? 13.313 -9.234 -21.608 1.00 89.31 191 GLN A O 1
ATOM 1522 N N . GLN A 1 192 ? 13.682 -9.891 -19.488 1.00 92.38 192 GLN A N 1
ATOM 1523 C CA . GLN A 1 192 ? 13.448 -8.599 -18.862 1.00 92.38 192 GLN A CA 1
ATOM 1524 C C . GLN A 1 192 ? 14.638 -8.223 -17.992 1.00 92.38 192 GLN A C 1
ATOM 1526 O O . GLN A 1 192 ? 15.161 -9.057 -17.251 1.00 92.38 192 GLN A O 1
ATOM 1531 N N . PHE A 1 193 ? 15.030 -6.957 -18.050 1.00 93.69 193 PHE A N 1
ATOM 1532 C CA . PHE A 1 193 ? 16.027 -6.400 -17.147 1.00 93.69 193 PHE A CA 1
ATOM 1533 C C . PHE A 1 193 ? 15.751 -4.927 -16.867 1.00 93.69 193 PHE A C 1
ATOM 1535 O O . PHE A 1 193 ? 15.111 -4.212 -17.641 1.00 93.69 193 PHE A O 1
ATOM 1542 N N . LEU A 1 194 ? 16.252 -4.475 -15.729 1.00 96.12 194 LEU A N 1
ATOM 1543 C CA . LEU A 1 194 ? 16.157 -3.098 -15.283 1.00 96.12 194 LEU A CA 1
ATOM 1544 C C . LEU A 1 194 ? 17.380 -2.308 -15.721 1.00 96.12 194 LEU A C 1
ATOM 1546 O O . LEU A 1 194 ? 18.506 -2.787 -15.621 1.00 96.12 194 LEU A O 1
ATOM 1550 N N . MET A 1 195 ? 17.174 -1.080 -16.176 1.00 93.88 195 MET A N 1
ATOM 1551 C CA . MET A 1 195 ? 18.253 -0.219 -16.634 1.00 93.88 195 MET A CA 1
ATOM 1552 C C . MET A 1 195 ? 18.142 1.178 -16.035 1.00 93.88 195 MET A C 1
ATOM 1554 O O . MET A 1 195 ? 17.064 1.771 -15.982 1.00 93.88 195 MET A O 1
ATOM 1558 N N . THR A 1 196 ? 19.298 1.717 -15.662 1.00 93.94 196 THR A N 1
ATOM 1559 C CA . THR A 1 196 ? 19.485 3.121 -15.313 1.00 93.94 196 THR A CA 1
ATOM 1560 C C . THR A 1 196 ? 20.246 3.813 -16.444 1.00 93.94 196 THR A C 1
ATOM 1562 O O . THR A 1 196 ? 21.236 3.290 -16.960 1.00 93.94 196 THR A O 1
ATOM 1565 N N . SER A 1 197 ? 19.807 4.998 -16.859 1.00 92.50 197 SER A N 1
ATOM 1566 C CA . SER A 1 197 ? 20.508 5.786 -17.883 1.00 92.50 197 SER A CA 1
ATOM 1567 C C . SER A 1 197 ? 20.464 7.278 -17.582 1.00 92.50 197 SER A C 1
ATOM 1569 O O . SER A 1 197 ? 19.729 7.713 -16.696 1.00 92.50 197 SER A O 1
ATOM 1571 N N . LYS A 1 198 ? 21.279 8.074 -18.285 1.00 93.44 198 LYS A N 1
ATOM 1572 C CA . LYS A 1 198 ? 21.184 9.532 -18.173 1.00 93.44 198 LYS A CA 1
ATOM 1573 C C . LYS A 1 198 ? 19.903 9.997 -18.852 1.00 93.44 198 LYS A C 1
ATOM 1575 O O . LYS A 1 198 ? 19.550 9.463 -19.897 1.00 93.44 198 LYS A O 1
ATOM 1580 N N . ALA A 1 199 ? 19.272 11.040 -18.325 1.00 89.19 199 ALA A N 1
ATOM 1581 C CA . ALA A 1 199 ? 18.048 11.619 -18.884 1.00 89.19 199 ALA A CA 1
ATOM 1582 C C . ALA A 1 199 ? 18.205 12.117 -20.337 1.00 89.19 199 ALA A C 1
ATOM 1584 O O . ALA A 1 199 ? 17.226 12.241 -21.065 1.00 89.19 199 ALA A O 1
ATOM 1585 N N . THR A 1 200 ? 19.435 12.399 -20.776 1.00 90.06 200 THR A N 1
ATOM 1586 C CA . THR A 1 200 ? 19.747 12.811 -22.154 1.00 90.06 200 THR A CA 1
ATOM 1587 C C . THR A 1 200 ? 19.952 11.643 -23.120 1.00 90.06 200 THR A C 1
ATOM 1589 O O . THR A 1 200 ? 20.074 11.865 -24.324 1.00 90.06 200 THR A O 1
ATOM 1592 N N . GLU A 1 201 ? 20.039 10.412 -22.619 1.00 91.56 201 GLU A N 1
ATOM 1593 C CA . GLU A 1 201 ? 20.280 9.218 -23.425 1.00 91.56 201 GLU A CA 1
ATOM 1594 C C . GLU A 1 201 ? 18.953 8.546 -23.793 1.00 91.56 201 GLU A C 1
ATOM 1596 O O . GLU A 1 201 ? 17.983 8.578 -23.041 1.00 91.56 201 GLU A O 1
ATOM 1601 N N . SER A 1 202 ? 18.905 7.893 -24.953 1.00 91.38 202 SER A N 1
ATOM 1602 C CA . SER A 1 202 ? 17.778 7.024 -25.291 1.00 91.38 202 SER A CA 1
ATOM 1603 C C . SER A 1 202 ? 17.973 5.673 -24.616 1.00 91.38 202 SER A C 1
ATOM 1605 O O . SER A 1 202 ? 18.947 4.981 -24.914 1.00 91.38 202 SER A O 1
ATOM 1607 N N . ALA A 1 203 ? 17.044 5.271 -23.749 1.00 89.38 203 ALA A N 1
ATOM 1608 C CA . ALA A 1 203 ? 17.062 3.941 -23.148 1.00 89.38 203 ALA A CA 1
ATOM 1609 C C . ALA A 1 203 ? 17.036 2.845 -24.233 1.00 89.38 203 ALA A C 1
ATOM 1611 O O . ALA A 1 203 ? 17.860 1.936 -24.221 1.00 89.38 203 ALA A O 1
ATOM 1612 N N . SER A 1 204 ? 16.182 2.983 -25.251 1.00 90.69 204 SER A N 1
ATOM 1613 C CA . SER A 1 204 ? 16.165 2.055 -26.388 1.00 90.69 204 SER A CA 1
ATOM 1614 C C . SER A 1 204 ? 17.499 2.035 -27.140 1.00 90.69 204 SER A C 1
ATOM 1616 O O . SER A 1 204 ? 17.969 0.963 -27.497 1.00 90.69 204 SER A O 1
ATOM 1618 N N . GLY A 1 205 ? 18.136 3.198 -27.333 1.00 89.62 205 GLY A N 1
ATOM 1619 C CA . GLY A 1 205 ? 19.464 3.290 -27.950 1.00 89.62 205 GLY A CA 1
ATOM 1620 C C . GLY A 1 205 ? 20.529 2.551 -27.143 1.00 89.62 205 GLY A C 1
ATOM 1621 O O . GLY A 1 205 ? 21.241 1.723 -27.698 1.00 89.62 205 GLY A O 1
ATOM 1622 N N . LYS A 1 206 ? 20.561 2.756 -25.820 1.00 88.69 206 LYS A N 1
ATOM 1623 C CA . LYS A 1 206 ? 21.494 2.044 -24.939 1.00 88.69 206 LYS A CA 1
ATOM 1624 C C . LYS A 1 206 ? 21.289 0.540 -24.991 1.00 88.69 206 LYS A C 1
ATOM 1626 O O . LYS A 1 206 ? 22.279 -0.171 -25.080 1.00 88.69 206 LYS A O 1
ATOM 1631 N N . VAL A 1 207 ? 20.042 0.060 -24.969 1.00 88.62 207 VAL A N 1
ATOM 1632 C CA . VAL A 1 207 ? 19.758 -1.376 -25.125 1.00 88.62 207 VAL A CA 1
ATOM 1633 C C . VAL A 1 207 ? 20.220 -1.882 -26.490 1.00 88.62 207 VAL A C 1
ATOM 1635 O O . VAL A 1 207 ? 20.778 -2.965 -26.568 1.00 88.62 207 VAL A O 1
ATOM 1638 N N . MET A 1 208 ? 20.060 -1.117 -27.568 1.00 88.06 208 MET A N 1
ATOM 1639 C CA . MET A 1 208 ? 20.592 -1.546 -28.863 1.00 88.06 208 MET A CA 1
ATOM 1640 C C . MET A 1 208 ? 22.125 -1.611 -28.870 1.00 88.06 208 MET A C 1
ATOM 1642 O O . MET A 1 208 ? 22.664 -2.626 -29.294 1.00 88.06 208 MET A O 1
ATOM 1646 N N . ASP A 1 209 ? 22.831 -0.608 -28.338 1.00 87.06 209 ASP A N 1
ATOM 1647 C CA . ASP A 1 209 ? 24.307 -0.610 -28.243 1.00 87.06 209 ASP A CA 1
ATOM 1648 C C . ASP A 1 209 ? 24.828 -1.840 -27.478 1.00 87.06 209 ASP A C 1
ATOM 1650 O O . ASP A 1 209 ? 25.811 -2.493 -27.833 1.00 87.06 209 ASP A O 1
ATOM 1654 N N . ILE A 1 210 ? 24.098 -2.170 -26.423 1.00 84.31 210 ILE A N 1
ATOM 1655 C CA . ILE A 1 210 ? 24.241 -3.353 -25.591 1.00 84.31 210 ILE A CA 1
ATOM 1656 C C . ILE A 1 210 ? 24.110 -4.645 -26.401 1.00 84.31 210 ILE A C 1
ATOM 1658 O O . ILE A 1 210 ? 24.983 -5.504 -26.320 1.00 84.31 210 ILE A O 1
ATOM 1662 N N . LEU A 1 211 ? 23.036 -4.790 -27.182 1.00 85.38 211 LEU A N 1
ATOM 1663 C CA . LEU A 1 211 ? 22.729 -6.031 -27.887 1.00 85.38 211 LEU A CA 1
ATOM 1664 C C . LEU A 1 211 ? 23.721 -6.209 -29.035 1.00 85.38 211 LEU A C 1
ATOM 1666 O O . LEU A 1 211 ? 24.242 -7.298 -29.243 1.00 85.38 211 LEU A O 1
ATOM 1670 N N . MET A 1 212 ? 24.084 -5.105 -29.691 1.00 85.62 212 MET A N 1
ATOM 1671 C CA . MET A 1 212 ? 25.126 -5.063 -30.713 1.00 85.62 212 MET A CA 1
ATOM 1672 C C . MET A 1 212 ? 26.516 -5.440 -30.184 1.00 85.62 212 MET A C 1
ATOM 1674 O O . MET A 1 212 ? 27.370 -5.822 -30.975 1.00 85.62 212 MET A O 1
ATOM 1678 N N . THR A 1 213 ? 26.767 -5.379 -28.873 1.00 83.12 213 THR A N 1
ATOM 1679 C CA . THR A 1 213 ? 28.035 -5.864 -28.293 1.00 83.12 213 THR A CA 1
ATOM 1680 C C . THR A 1 213 ? 28.114 -7.397 -28.280 1.00 83.12 213 THR A C 1
ATOM 1682 O O . THR A 1 213 ? 29.210 -7.950 -28.296 1.00 83.12 213 THR A O 1
ATOM 1685 N N . PHE A 1 214 ? 26.967 -8.079 -28.278 1.00 78.25 214 PHE A N 1
ATOM 1686 C CA . PHE A 1 214 ? 26.859 -9.545 -28.330 1.00 78.25 214 PHE A CA 1
ATOM 1687 C C . PHE A 1 214 ? 26.592 -10.080 -29.738 1.00 78.25 214 PHE A C 1
ATOM 1689 O O . PHE A 1 214 ? 26.384 -11.272 -29.923 1.00 78.25 214 PHE A O 1
ATOM 1696 N N . SER A 1 215 ? 26.549 -9.191 -30.721 1.00 85.06 215 SER A N 1
ATOM 1697 C CA . SER A 1 215 ? 26.299 -9.542 -32.105 1.00 85.06 215 SER A CA 1
ATOM 1698 C C . SER A 1 215 ? 27.519 -10.226 -32.725 1.00 85.06 215 SER A C 1
ATOM 1700 O O . SER A 1 215 ? 28.594 -9.625 -32.756 1.00 85.06 215 SER A O 1
ATOM 1702 N N . GLU A 1 216 ? 27.330 -11.393 -33.337 1.00 84.62 216 GLU A N 1
ATOM 1703 C CA . GLU A 1 216 ? 28.343 -12.019 -34.200 1.00 84.62 216 GLU A CA 1
ATOM 1704 C C . GLU A 1 216 ? 28.340 -11.398 -35.603 1.00 84.62 216 GLU A C 1
ATOM 1706 O O . GLU A 1 216 ? 29.378 -10.944 -36.083 1.00 84.62 216 GLU A O 1
ATOM 1711 N N . ASP A 1 217 ? 27.158 -11.297 -36.220 1.00 84.25 217 ASP A N 1
ATOM 1712 C CA . ASP A 1 217 ? 27.009 -10.999 -37.658 1.00 84.25 217 ASP A CA 1
ATOM 1713 C C . ASP A 1 217 ? 26.217 -9.715 -37.962 1.00 84.25 217 ASP A C 1
ATOM 1715 O O . ASP A 1 217 ? 25.928 -9.374 -39.111 1.00 84.25 217 ASP A O 1
ATOM 1719 N N . GLY A 1 218 ? 25.908 -8.941 -36.930 1.00 86.75 218 GLY A N 1
ATOM 1720 C CA . GLY A 1 218 ? 25.215 -7.667 -37.025 1.00 86.75 218 GLY A CA 1
ATOM 1721 C C . GLY A 1 218 ? 23.704 -7.837 -36.967 1.00 86.75 218 GLY A C 1
ATOM 1722 O O . GLY A 1 218 ? 23.168 -8.638 -36.202 1.00 86.75 218 GLY A O 1
ATOM 1723 N N . VAL A 1 219 ? 23.021 -7.028 -37.771 1.00 87.69 219 VAL A N 1
ATOM 1724 C CA . VAL A 1 219 ? 21.565 -7.052 -37.908 1.00 87.69 219 VAL A CA 1
ATOM 1725 C C . VAL A 1 219 ? 21.213 -7.748 -39.218 1.00 87.69 219 VAL A C 1
ATOM 1727 O O . VAL A 1 219 ? 21.753 -7.384 -40.266 1.00 87.69 219 VAL A O 1
ATOM 1730 N N . ASP A 1 220 ? 20.315 -8.727 -39.164 1.00 84.62 220 ASP A N 1
ATOM 1731 C CA . ASP A 1 220 ? 19.837 -9.445 -40.342 1.00 84.62 220 ASP A CA 1
ATOM 1732 C C . ASP A 1 220 ? 18.789 -8.649 -41.151 1.00 84.62 220 ASP A C 1
ATOM 1734 O O . ASP A 1 220 ? 18.470 -7.490 -40.869 1.00 84.62 220 ASP A O 1
ATOM 1738 N N . TYR A 1 221 ? 18.250 -9.273 -42.202 1.00 77.62 221 TYR A N 1
ATOM 1739 C CA . TYR A 1 221 ? 17.243 -8.656 -43.071 1.00 77.62 221 TYR A CA 1
ATOM 1740 C C . TYR A 1 221 ? 15.905 -8.378 -42.372 1.00 77.62 221 TYR A C 1
ATOM 1742 O O . TYR A 1 221 ? 15.188 -7.471 -42.802 1.00 77.62 221 TYR A O 1
ATOM 1750 N N . ASP A 1 222 ? 15.585 -9.126 -41.317 1.00 81.56 222 ASP A N 1
ATOM 1751 C CA . ASP A 1 222 ? 14.354 -8.984 -40.539 1.00 81.56 222 ASP A CA 1
ATOM 1752 C C . ASP A 1 222 ? 14.519 -7.980 -39.381 1.00 81.56 222 ASP A C 1
ATOM 1754 O O . ASP A 1 222 ? 13.560 -7.670 -38.669 1.00 81.56 222 ASP A O 1
ATOM 1758 N N . GLY A 1 223 ? 15.718 -7.405 -39.225 1.00 81.44 223 GLY A N 1
ATOM 1759 C CA . GLY A 1 223 ? 16.029 -6.435 -38.182 1.00 81.44 223 GLY A CA 1
ATOM 1760 C C . GLY A 1 223 ? 16.400 -7.075 -36.842 1.00 81.44 223 GLY A C 1
ATOM 1761 O O . GLY A 1 223 ? 16.387 -6.379 -35.823 1.00 81.44 223 GLY A O 1
ATOM 1762 N N . LEU A 1 224 ? 16.703 -8.377 -36.825 1.00 87.25 224 LEU A N 1
ATOM 1763 C CA . LEU A 1 224 ? 17.141 -9.109 -35.640 1.00 87.25 224 LEU A CA 1
ATOM 1764 C C . LEU A 1 224 ? 18.658 -9.026 -35.502 1.00 87.25 224 LEU A C 1
ATOM 1766 O O . LEU A 1 224 ? 19.398 -9.063 -36.482 1.00 87.25 224 LEU A O 1
ATOM 1770 N N . ILE A 1 225 ? 19.125 -8.919 -34.266 1.00 87.88 225 ILE A N 1
ATOM 1771 C CA . ILE A 1 225 ? 20.545 -8.932 -33.935 1.00 87.88 225 ILE A CA 1
ATOM 1772 C C . ILE A 1 225 ? 20.973 -10.392 -33.831 1.00 87.88 225 ILE A C 1
ATOM 1774 O O . ILE A 1 225 ? 20.470 -11.113 -32.969 1.00 87.88 225 ILE A O 1
ATOM 1778 N N . VAL A 1 226 ? 21.875 -10.824 -34.710 1.00 86.62 226 VAL A N 1
ATOM 1779 C CA . VAL A 1 226 ? 22.355 -12.210 -34.766 1.00 86.62 226 VAL A CA 1
ATOM 1780 C C . VAL A 1 226 ? 23.377 -12.427 -33.655 1.00 86.62 226 VAL A C 1
ATOM 1782 O O . VAL A 1 226 ? 24.463 -11.846 -33.690 1.00 86.62 226 VAL A O 1
ATOM 1785 N N . THR A 1 227 ? 23.025 -13.248 -32.667 1.00 85.19 227 THR A N 1
ATOM 1786 C CA . THR A 1 227 ? 23.870 -13.537 -31.498 1.00 85.19 227 THR A CA 1
ATOM 1787 C C . THR A 1 227 ? 24.643 -14.843 -31.640 1.00 85.19 227 THR A C 1
ATOM 1789 O O . THR A 1 227 ? 25.714 -14.947 -31.057 1.00 85.19 227 THR A O 1
ATOM 1792 N N . SER A 1 228 ? 24.153 -15.805 -32.432 1.00 83.81 228 SER A N 1
ATOM 1793 C CA . SER A 1 228 ? 24.954 -16.940 -32.904 1.00 83.81 228 SER A CA 1
ATOM 1794 C C . SER A 1 228 ? 24.461 -17.461 -34.250 1.00 83.81 228 SER A C 1
ATOM 1796 O O . SER A 1 228 ? 23.294 -17.831 -34.399 1.00 83.81 228 SER A O 1
ATOM 1798 N N . THR A 1 229 ? 25.357 -17.535 -35.234 1.00 82.00 229 THR A N 1
ATOM 1799 C CA . THR A 1 229 ? 25.024 -18.131 -36.543 1.00 82.00 229 THR A CA 1
ATOM 1800 C C . THR A 1 229 ? 24.965 -19.656 -36.509 1.00 82.00 229 THR A C 1
ATOM 1802 O O . THR A 1 229 ? 24.133 -20.250 -37.195 1.00 82.00 229 THR A O 1
ATOM 1805 N N . GLU A 1 230 ? 25.822 -20.296 -35.709 1.00 85.25 230 GLU A N 1
ATOM 1806 C CA . GLU A 1 230 ? 25.875 -21.757 -35.588 1.00 85.25 230 GLU A CA 1
ATOM 1807 C C . GLU A 1 230 ? 24.652 -22.309 -34.849 1.00 85.25 230 GLU A C 1
ATOM 1809 O O . GLU A 1 230 ? 24.089 -23.327 -35.261 1.00 85.25 230 GLU A O 1
ATOM 1814 N N . GLU A 1 231 ? 24.215 -21.617 -33.794 1.00 83.38 231 GLU A N 1
ATOM 1815 C CA . GLU A 1 231 ? 23.062 -22.019 -32.978 1.00 83.38 231 GLU A CA 1
ATOM 1816 C C . GLU A 1 231 ? 21.726 -21.488 -33.529 1.00 83.38 231 GLU A C 1
ATOM 1818 O O . GLU A 1 231 ? 20.659 -21.933 -33.106 1.00 83.38 231 GLU A O 1
ATOM 1823 N N . ASN A 1 232 ? 21.774 -20.622 -34.551 1.00 85.81 232 ASN A N 1
ATOM 1824 C CA . ASN A 1 232 ? 20.618 -19.914 -35.108 1.00 85.81 232 ASN A CA 1
ATOM 1825 C C . ASN A 1 232 ? 19.865 -19.118 -34.025 1.00 85.81 232 ASN A C 1
ATOM 1827 O O . ASN A 1 232 ? 18.635 -19.201 -33.902 1.00 85.81 232 ASN A O 1
ATOM 1831 N N . ASP A 1 233 ? 20.646 -18.354 -33.259 1.00 88.31 233 ASP A N 1
ATOM 1832 C CA . ASP A 1 233 ? 20.188 -17.516 -32.160 1.00 88.31 233 ASP A CA 1
ATOM 1833 C C . ASP A 1 233 ? 20.216 -16.038 -32.559 1.00 88.31 233 ASP A C 1
ATOM 1835 O O . ASP A 1 233 ? 21.177 -15.524 -33.148 1.00 88.31 233 ASP A O 1
ATOM 1839 N N . SER A 1 234 ? 19.143 -15.332 -32.219 1.00 89.62 234 SER A N 1
ATOM 1840 C CA . SER A 1 234 ? 19.021 -13.901 -32.469 1.00 89.62 234 SER A CA 1
ATOM 1841 C C . SER A 1 234 ? 18.172 -13.210 -31.413 1.00 89.62 234 SER A C 1
ATOM 1843 O O . SER A 1 234 ? 17.439 -13.831 -30.641 1.00 89.62 234 SER A O 1
ATOM 1845 N N . CYS A 1 235 ? 18.251 -11.886 -31.350 1.00 89.75 235 CYS A N 1
ATOM 1846 C CA . CYS A 1 235 ? 17.442 -11.113 -30.422 1.00 89.75 235 CYS A CA 1
ATOM 1847 C C . CYS A 1 235 ? 16.978 -9.781 -31.002 1.00 89.75 235 CYS A C 1
ATOM 1849 O O . CYS A 1 235 ? 17.543 -9.248 -31.955 1.00 89.75 235 CYS A O 1
ATOM 1851 N N . CYS A 1 236 ? 15.938 -9.209 -30.403 1.00 89.12 236 CYS A N 1
ATOM 1852 C CA . CYS A 1 236 ? 15.542 -7.839 -30.690 1.00 89.12 236 CYS A CA 1
ATOM 1853 C C . CYS A 1 236 ? 14.940 -7.152 -29.468 1.00 89.12 236 CYS A C 1
ATOM 1855 O O . CYS A 1 236 ? 14.337 -7.778 -28.590 1.00 89.12 236 CYS A O 1
ATOM 1857 N N . LEU A 1 237 ? 15.084 -5.829 -29.426 1.00 90.44 237 LEU A N 1
ATOM 1858 C CA . LEU A 1 237 ? 14.375 -5.012 -28.454 1.00 90.44 237 LEU A CA 1
ATOM 1859 C C . LEU A 1 237 ? 12.869 -5.082 -28.731 1.00 90.44 237 LEU A C 1
ATOM 1861 O O . LEU A 1 237 ? 12.413 -4.723 -29.815 1.00 90.44 237 LEU A O 1
ATOM 1865 N N . HIS A 1 238 ? 12.102 -5.493 -27.727 1.00 92.12 238 HIS A N 1
ATOM 1866 C CA . HIS A 1 238 ? 10.649 -5.586 -27.812 1.00 92.12 238 HIS A CA 1
ATOM 1867 C C . HIS A 1 238 ? 9.963 -4.346 -27.249 1.00 92.12 238 HIS A C 1
ATOM 1869 O O . HIS A 1 238 ? 9.084 -3.779 -27.896 1.00 92.12 238 HIS A O 1
ATOM 1875 N N . ALA A 1 239 ? 10.365 -3.920 -26.050 1.00 94.00 239 ALA A N 1
ATOM 1876 C CA . ALA A 1 239 ? 9.777 -2.764 -25.388 1.00 94.00 239 ALA A CA 1
ATOM 1877 C C . ALA A 1 239 ? 10.745 -2.117 -24.395 1.00 94.00 239 ALA A C 1
ATOM 1879 O O . ALA A 1 239 ? 11.612 -2.771 -23.815 1.00 94.00 239 ALA A O 1
ATOM 1880 N N . VAL A 1 240 ? 10.560 -0.816 -24.179 1.00 95.12 240 VAL A N 1
ATOM 1881 C CA . VAL A 1 240 ? 11.164 -0.082 -23.066 1.00 95.12 240 VAL A CA 1
ATOM 1882 C C . VAL A 1 240 ? 10.059 0.689 -22.366 1.00 95.12 240 VAL A C 1
ATOM 1884 O O . VAL A 1 240 ? 9.369 1.496 -22.988 1.00 95.12 240 VAL A O 1
ATOM 1887 N N . HIS A 1 241 ? 9.904 0.445 -21.071 1.00 96.38 241 HIS A N 1
ATOM 1888 C CA . HIS A 1 241 ? 8.937 1.127 -20.225 1.00 96.38 241 HIS A CA 1
ATOM 1889 C C . HIS A 1 241 ? 9.677 2.061 -19.277 1.00 96.38 241 HIS A C 1
ATOM 1891 O O . HIS A 1 241 ? 10.566 1.621 -18.548 1.00 96.38 241 HIS A O 1
ATOM 1897 N N . ALA A 1 242 ? 9.315 3.343 -19.288 1.00 96.00 242 ALA A N 1
ATOM 1898 C CA . ALA A 1 242 ? 9.778 4.279 -18.273 1.00 96.00 242 ALA A CA 1
ATOM 1899 C C . ALA A 1 242 ? 9.196 3.878 -16.913 1.00 96.00 242 ALA A C 1
ATOM 1901 O O . ALA A 1 242 ? 8.024 3.512 -16.828 1.00 96.00 242 ALA A O 1
ATOM 1902 N N . LEU A 1 243 ? 10.024 3.944 -15.875 1.00 96.56 243 LEU A N 1
ATOM 1903 C CA . LEU A 1 243 ? 9.639 3.652 -14.502 1.00 96.56 243 LEU A CA 1
ATOM 1904 C C . LEU A 1 243 ? 9.876 4.879 -13.632 1.00 96.56 243 LEU A C 1
ATOM 1906 O O . LEU A 1 243 ? 10.871 5.589 -13.799 1.00 96.56 243 LEU A O 1
ATOM 1910 N N . THR A 1 244 ? 9.010 5.061 -12.645 1.00 95.19 244 THR A N 1
ATOM 1911 C CA . THR A 1 244 ? 9.315 5.909 -11.492 1.00 95.19 244 THR A CA 1
ATOM 1912 C C . THR A 1 244 ? 10.444 5.268 -10.665 1.00 95.19 244 THR A C 1
ATOM 1914 O O . THR A 1 244 ? 10.623 4.040 -10.692 1.00 95.19 244 THR A O 1
ATOM 1917 N N . PRO A 1 245 ? 11.215 6.043 -9.880 1.00 95.38 245 PRO A N 1
ATOM 1918 C CA . PRO A 1 245 ? 12.240 5.487 -8.999 1.00 95.38 245 PRO A CA 1
ATOM 1919 C C . PRO A 1 245 ? 11.667 4.473 -7.996 1.00 95.38 245 PRO A C 1
ATOM 1921 O O . PRO A 1 245 ? 12.309 3.465 -7.696 1.00 95.38 245 PRO A O 1
ATOM 1924 N N . SER A 1 246 ? 10.444 4.708 -7.506 1.00 92.25 246 SER A N 1
ATOM 1925 C CA . SER A 1 246 ? 9.751 3.806 -6.581 1.00 92.25 246 SER A CA 1
ATOM 1926 C C . SER A 1 246 ? 9.428 2.457 -7.229 1.00 92.25 246 SER A C 1
ATOM 1928 O O . SER A 1 246 ? 9.709 1.413 -6.638 1.00 92.25 246 SER A O 1
ATOM 1930 N N . GLU A 1 247 ? 8.902 2.453 -8.458 1.00 94.06 247 GLU A N 1
ATOM 1931 C CA . GLU A 1 247 ? 8.651 1.215 -9.211 1.00 94.06 247 GLU A CA 1
ATOM 1932 C C . GLU A 1 247 ? 9.953 0.457 -9.485 1.00 94.06 247 GLU A C 1
ATOM 1934 O O . GLU A 1 247 ? 10.025 -0.753 -9.261 1.00 94.06 247 GLU A O 1
ATOM 1939 N N . TYR A 1 248 ? 11.006 1.169 -9.897 1.00 95.62 248 TYR A N 1
ATOM 1940 C CA . TYR A 1 248 ? 12.321 0.575 -10.135 1.00 95.62 248 TYR A CA 1
ATOM 1941 C C . TYR A 1 248 ? 12.879 -0.107 -8.880 1.00 95.62 248 TYR A C 1
ATOM 1943 O O . TYR A 1 248 ? 13.343 -1.245 -8.946 1.00 95.62 248 TYR A O 1
ATOM 1951 N N . ALA A 1 249 ? 12.796 0.551 -7.719 1.00 92.56 249 ALA A N 1
ATOM 1952 C CA . ALA A 1 249 ? 13.276 0.005 -6.452 1.00 92.56 249 ALA A CA 1
ATOM 1953 C C . ALA A 1 249 ? 12.526 -1.271 -6.028 1.00 92.56 249 ALA A C 1
ATOM 1955 O O . ALA A 1 249 ? 13.130 -2.190 -5.467 1.00 92.56 249 ALA A O 1
ATOM 1956 N N . VAL A 1 250 ? 11.220 -1.351 -6.306 1.00 91.62 250 VAL A N 1
ATOM 1957 C CA . VAL A 1 250 ? 10.422 -2.560 -6.053 1.00 91.62 250 VAL A CA 1
ATOM 1958 C C . VAL A 1 250 ? 10.822 -3.682 -7.009 1.00 91.62 250 VAL A C 1
ATOM 1960 O O . VAL A 1 250 ? 11.109 -4.792 -6.556 1.00 91.62 250 VAL A O 1
ATOM 1963 N N . LEU A 1 251 ? 10.886 -3.399 -8.313 1.00 95.44 251 LEU A N 1
ATOM 1964 C CA . LEU A 1 251 ? 11.216 -4.398 -9.332 1.00 95.44 251 LEU A CA 1
ATOM 1965 C C . LEU A 1 251 ? 12.647 -4.927 -9.193 1.00 95.44 251 LEU A C 1
ATOM 1967 O O . LEU A 1 251 ? 12.881 -6.103 -9.460 1.00 95.44 251 LEU A O 1
ATOM 1971 N N . ALA A 1 252 ? 13.591 -4.113 -8.710 1.00 94.19 252 ALA A N 1
ATOM 1972 C CA . ALA A 1 252 ? 14.995 -4.498 -8.536 1.00 94.19 252 ALA A CA 1
ATOM 1973 C C . ALA A 1 252 ? 15.222 -5.630 -7.522 1.00 94.19 252 ALA A C 1
ATOM 1975 O O . ALA A 1 252 ? 16.323 -6.169 -7.442 1.00 94.19 252 ALA A O 1
ATOM 1976 N N . LYS A 1 253 ? 14.193 -6.008 -6.755 1.00 94.12 253 LYS A N 1
ATOM 1977 C CA . LYS A 1 253 ? 14.217 -7.182 -5.871 1.00 94.12 253 LYS A CA 1
ATOM 1978 C C . LYS A 1 253 ? 13.972 -8.499 -6.614 1.00 94.12 253 LYS A C 1
ATOM 1980 O O . LYS A 1 253 ? 14.249 -9.557 -6.058 1.00 94.12 253 LYS A O 1
ATOM 1985 N N . TYR A 1 254 ? 13.427 -8.436 -7.830 1.00 93.81 254 TYR A N 1
ATOM 1986 C CA . TYR A 1 254 ? 12.924 -9.597 -8.571 1.00 93.81 254 TYR A CA 1
ATOM 1987 C C . TYR A 1 254 ? 13.465 -9.690 -10.000 1.00 93.81 254 TYR A C 1
ATOM 1989 O O . TYR A 1 254 ? 13.571 -10.789 -10.536 1.00 93.81 254 TYR A O 1
ATOM 1997 N N . ILE A 1 255 ? 13.797 -8.554 -10.616 1.00 93.44 255 ILE A N 1
ATOM 1998 C CA . ILE A 1 255 ? 14.275 -8.458 -11.997 1.00 93.44 255 ILE A CA 1
ATOM 1999 C C . ILE A 1 255 ? 15.755 -8.048 -11.976 1.00 93.44 255 ILE A C 1
ATOM 2001 O O . ILE A 1 255 ? 16.106 -7.102 -11.261 1.00 93.44 255 ILE A O 1
ATOM 2005 N N . PRO A 1 256 ? 16.632 -8.726 -12.742 1.00 91.56 256 PRO A N 1
ATOM 2006 C CA . PRO A 1 256 ? 18.054 -8.402 -12.780 1.00 91.56 256 PRO A CA 1
ATOM 2007 C C . PRO A 1 256 ? 18.302 -7.016 -13.380 1.00 91.56 256 PRO A C 1
ATOM 2009 O O . PRO A 1 256 ? 17.534 -6.528 -14.215 1.00 91.56 256 PRO A O 1
ATOM 2012 N N . LYS A 1 257 ? 19.406 -6.383 -12.982 1.00 91.94 257 LYS A N 1
ATOM 2013 C CA . LYS A 1 257 ? 19.854 -5.124 -13.583 1.00 91.94 257 LYS A CA 1
ATOM 2014 C C . LYS A 1 257 ? 20.693 -5.411 -14.819 1.00 91.94 257 LYS A C 1
ATOM 2016 O O . LYS A 1 257 ? 21.392 -6.418 -14.880 1.00 91.94 257 LYS A O 1
ATOM 2021 N N . ALA A 1 258 ? 20.673 -4.492 -15.777 1.00 85.75 258 ALA A N 1
ATOM 2022 C CA . ALA A 1 258 ? 21.403 -4.618 -17.030 1.00 85.75 258 ALA A CA 1
ATOM 2023 C C . ALA A 1 258 ? 22.899 -4.890 -16.775 1.00 85.75 258 ALA A C 1
ATOM 2025 O O . ALA A 1 258 ? 23.461 -5.799 -17.367 1.00 85.75 258 ALA A O 1
ATOM 2026 N N . GLU A 1 259 ? 23.519 -4.182 -15.821 1.00 77.44 259 GLU A N 1
ATOM 2027 C CA . GLU A 1 259 ? 24.920 -4.376 -15.403 1.00 77.44 259 GLU A CA 1
ATOM 2028 C C . GLU A 1 259 ? 25.237 -5.818 -14.974 1.00 77.44 259 GLU A C 1
ATOM 2030 O O . GLU A 1 259 ? 26.282 -6.351 -15.350 1.00 77.44 259 GLU A O 1
ATOM 2035 N N . ASP A 1 260 ? 24.319 -6.467 -14.252 1.00 78.19 260 ASP A N 1
ATOM 2036 C CA . ASP A 1 260 ? 24.474 -7.854 -13.806 1.00 78.19 260 ASP A CA 1
ATOM 2037 C C . ASP A 1 260 ? 24.351 -8.826 -14.990 1.00 78.19 260 ASP A C 1
ATOM 2039 O O . ASP A 1 260 ? 25.116 -9.786 -15.093 1.00 78.19 260 ASP A O 1
ATOM 2043 N N . VAL A 1 261 ? 23.430 -8.541 -15.920 1.00 71.38 261 VAL A N 1
ATOM 2044 C CA . VAL A 1 261 ? 23.253 -9.314 -17.159 1.00 71.38 261 VAL A CA 1
ATOM 2045 C C . VAL A 1 261 ? 24.494 -9.197 -18.056 1.00 71.38 261 VAL A C 1
ATOM 2047 O O . VAL A 1 261 ? 25.002 -10.225 -18.505 1.00 71.38 261 VAL A O 1
ATOM 2050 N N . TYR A 1 262 ? 25.058 -7.992 -18.252 1.00 67.00 262 TYR A N 1
ATOM 2051 C CA . TYR A 1 262 ? 26.323 -7.822 -18.993 1.00 67.00 262 TYR A CA 1
ATOM 2052 C C . TYR A 1 262 ? 27.471 -8.564 -18.344 1.00 67.00 262 TYR A C 1
ATOM 2054 O O . TYR A 1 262 ? 28.249 -9.216 -19.036 1.00 67.00 262 TYR A O 1
ATOM 2062 N N . ALA A 1 263 ? 27.624 -8.424 -17.028 1.00 60.34 263 ALA A N 1
ATOM 2063 C CA . ALA A 1 263 ? 28.741 -9.021 -16.318 1.00 60.34 263 ALA A CA 1
ATOM 2064 C C . ALA A 1 263 ? 28.697 -10.553 -16.408 1.00 60.34 263 ALA A C 1
ATOM 2066 O O . ALA A 1 263 ? 29.735 -11.174 -16.643 1.00 60.34 263 ALA A O 1
ATOM 2067 N N . ALA A 1 264 ? 27.507 -11.148 -16.281 1.00 62.31 264 ALA A N 1
ATOM 2068 C CA . ALA A 1 264 ? 27.308 -12.585 -16.432 1.00 62.31 264 ALA A CA 1
ATOM 2069 C C . ALA A 1 264 ? 27.610 -13.063 -17.863 1.00 62.31 264 ALA A C 1
ATOM 2071 O O . ALA A 1 264 ? 28.377 -14.012 -18.036 1.00 62.31 264 ALA A O 1
ATOM 2072 N N . ALA A 1 265 ? 27.088 -12.370 -18.879 1.00 60.69 265 ALA A N 1
ATOM 2073 C CA . ALA A 1 265 ? 27.311 -12.725 -20.281 1.00 60.69 265 ALA A CA 1
ATOM 2074 C C . ALA A 1 265 ? 28.792 -12.582 -20.693 1.00 60.69 265 ALA A C 1
ATOM 2076 O O . ALA A 1 265 ? 29.375 -13.487 -21.286 1.00 60.69 265 ALA A O 1
ATOM 2077 N N . LEU A 1 266 ? 29.461 -11.492 -20.297 1.00 53.09 266 LEU A N 1
ATOM 2078 C CA . LEU A 1 266 ? 30.893 -11.288 -20.562 1.00 53.09 266 LEU A CA 1
ATOM 2079 C C . LEU A 1 266 ? 31.790 -12.306 -19.841 1.00 53.09 266 LEU A C 1
ATOM 2081 O O . LEU A 1 266 ? 32.892 -12.595 -20.314 1.00 53.09 266 LEU A O 1
ATOM 2085 N N . ALA A 1 267 ? 31.365 -12.820 -18.684 1.00 54.41 267 ALA A N 1
ATOM 2086 C CA . ALA A 1 267 ? 32.102 -13.849 -17.958 1.00 54.41 267 ALA A CA 1
ATOM 2087 C C . ALA A 1 267 ? 32.009 -15.225 -18.636 1.00 54.41 267 ALA A C 1
ATOM 2089 O O . ALA A 1 267 ? 32.994 -15.961 -18.600 1.00 54.41 267 ALA A O 1
ATOM 2090 N N . GLN A 1 268 ? 30.877 -15.547 -19.274 1.00 58.59 268 GLN A N 1
ATOM 2091 C CA . GLN A 1 268 ? 30.712 -16.769 -20.071 1.00 58.59 268 GLN A CA 1
ATOM 2092 C C . GLN A 1 268 ? 31.617 -16.747 -21.308 1.00 58.59 268 GLN A C 1
ATOM 2094 O O . GLN A 1 268 ? 32.446 -17.639 -21.460 1.00 58.59 268 GLN A O 1
ATOM 2099 N N . ILE A 1 269 ? 31.593 -15.653 -22.079 1.00 52.34 269 ILE A N 1
ATOM 2100 C CA . ILE A 1 269 ? 32.440 -15.482 -23.276 1.00 52.34 269 ILE A CA 1
ATOM 2101 C C . ILE A 1 269 ? 33.936 -15.634 -22.938 1.00 52.34 269 ILE A C 1
ATOM 2103 O O . ILE A 1 269 ? 34.683 -16.311 -23.635 1.00 52.34 269 ILE A O 1
ATOM 2107 N N . LYS A 1 270 ? 34.394 -15.059 -21.816 1.00 46.06 270 LYS A N 1
ATOM 2108 C CA . LYS A 1 270 ? 35.799 -15.180 -21.367 1.00 46.06 270 LYS A CA 1
ATOM 2109 C C . LYS A 1 270 ? 36.152 -16.544 -20.760 1.00 46.06 270 LYS A C 1
ATOM 2111 O O . LYS A 1 270 ? 37.335 -16.820 -20.544 1.00 46.06 270 LYS A O 1
ATOM 2116 N N . GLY A 1 271 ? 35.151 -17.337 -20.386 1.00 43.09 271 GLY A N 1
ATOM 2117 C CA . GLY A 1 271 ? 35.307 -18.683 -19.839 1.00 43.09 271 GLY A CA 1
ATOM 2118 C C . GLY A 1 271 ? 35.502 -19.736 -20.927 1.00 43.09 271 GLY A C 1
ATOM 2119 O O . GLY A 1 271 ? 36.314 -20.642 -20.732 1.00 43.09 271 GLY A O 1
ATOM 2120 N N . ASP A 1 272 ? 34.835 -19.564 -22.070 1.00 46.56 272 ASP A N 1
ATOM 2121 C CA . ASP A 1 272 ? 34.930 -20.466 -23.225 1.00 46.56 272 ASP A CA 1
ATOM 2122 C C . ASP A 1 272 ? 36.245 -20.302 -24.010 1.00 46.56 272 ASP A C 1
ATOM 2124 O O . ASP A 1 272 ? 36.737 -21.260 -24.598 1.00 46.56 272 ASP A O 1
ATOM 2128 N N . ASP A 1 273 ? 36.928 -19.159 -23.877 1.00 43.62 273 ASP A N 1
ATOM 2129 C CA . ASP A 1 273 ? 38.295 -18.930 -24.390 1.00 43.62 273 ASP A CA 1
ATOM 2130 C C . ASP A 1 273 ? 39.398 -19.767 -23.682 1.00 43.62 273 ASP A C 1
ATOM 2132 O O . ASP A 1 273 ? 40.593 -19.607 -23.958 1.00 43.62 273 ASP A O 1
ATOM 2136 N N . LYS A 1 274 ? 39.041 -20.643 -22.728 1.00 37.28 274 LYS A N 1
ATOM 2137 C CA . LYS A 1 274 ? 39.983 -21.514 -21.992 1.00 37.28 274 LYS A CA 1
ATOM 2138 C C . LYS A 1 274 ? 39.775 -23.023 -22.192 1.00 37.28 274 LYS A C 1
ATOM 2140 O O . LYS A 1 274 ? 40.368 -23.791 -21.425 1.00 37.28 274 LYS A O 1
ATOM 2145 N N . ALA A 1 275 ? 38.999 -23.448 -23.188 1.00 33.47 275 ALA A N 1
ATOM 2146 C CA . ALA A 1 275 ? 38.839 -24.862 -23.551 1.00 33.47 275 ALA A CA 1
ATOM 2147 C C . ALA A 1 275 ? 39.690 -25.259 -24.768 1.00 33.47 275 ALA A C 1
ATOM 2149 O O . ALA A 1 275 ? 39.671 -24.531 -25.782 1.00 33.47 275 ALA A O 1
#

pLDDT: mean 85.53, std 13.13, range [33.47, 97.88]

Foldseek 3Di:
DKDKAKWWKWFQFDDPVLLVLLVLLLCCLQPPALVRLVVLVPDDPVPDDLSSQLNVQLLVVVQVVVVVDPPCPDGDSSPDRDHQQWDWDQDPRHIMTTHPTHHDVVSVQSSSLSSCQSVVPADWIWIWMWIDIPDDDPPRTDIWIWIHHNVDIDIPDPVVLVVQQVVCVVVQKWKKKWWKWKDFPPDIDIAIAIEMDGVPDDPQVVVVVVLLVQAPPQADPVRWRHNDPVRRMTMDTDDMDTDRPVRSVVCVVPHHHPVVVSVVVVVVVVVVVPD

Organism: NCBI:txid82977

Secondary structure (DSSP, 8-state):
---EEEEEEEEEE--HHHHHHHHHHHHHHHH--HHHHHHHHHS-GGG--HHHHHHHHHHHHHHHHHHTSTT-----TTTS------EEEEETTEEEEE-SS---HHHHHHHHHHHHHHTT----EEEEEEEEESS--SS---EEEEEE-SS-EEEE-HHHHHHHHHHHHHTTEEEEEEEEEEEETTEEEEEEEEEEEETTS-HHHHHHHHHHHT-SS-B-TTS-EEEETTTTEEEEEEEEEEE-HHHHHHHTTTS-BHHHHHHHHHHHHHHHTT-

Radius of gyration: 28.27 Å; chains: 1; bounding box: 65×55×82 Å

Sequence (275 aa):
MADNHTEASFLIPCSKEQAMLGIEAINFVSSATEEEKHILLNKQEAERTLLEKLVMALVEYCMEQTCSYPGNENNSWVEQELYLQLGTEIDCDGLNIFSEVDIDLNHAVIFTETFLKLMDLPHLVEISAAHTCSSARINEFAGTLIMVSKDQIRYLNWEEFARLEREAHEAQVQYSLCEVMHYSGESSSKQQFLMTSKATESASGKVMDILMTFSEDGVDYDGLIVTSTEENDSCCLHAVHALTPSEYAVLAKYIPKAEDVYAAALAQIKGDDKA